Protein AF-A0A1F6K5R0-F1 (afdb_monomer)

Mean predicted aligned error: 9.65 Å

Solvent-accessible surface area (backbone atoms only — not comparable to full-atom values): 19586 Å² total; per-residue (Å²): 132,89,86,85,84,83,89,78,85,82,79,86,85,82,86,88,78,92,76,84,82,74,80,63,82,75,69,74,42,84,20,51,31,35,37,36,59,52,84,68,66,51,41,65,55,88,52,93,96,53,95,69,68,40,68,33,47,76,52,54,53,49,33,18,39,25,53,38,38,37,30,17,66,51,42,29,64,29,35,35,23,20,10,26,50,30,80,84,68,94,68,86,84,65,54,76,62,55,50,50,24,50,72,36,24,28,4,54,45,29,46,52,39,25,74,64,57,77,57,78,63,50,47,74,69,20,44,57,54,34,70,73,32,62,46,74,38,53,75,21,84,44,78,67,36,30,52,46,54,50,49,43,52,44,17,60,74,62,75,44,92,62,82,65,33,39,32,41,35,30,48,43,80,56,34,46,41,54,48,52,50,39,57,33,41,54,51,79,53,56,48,54,36,21,17,61,44,48,34,40,74,48,70,45,57,74,92,58,70,64,64,89,50,63,48,85,72,91,32,32,63,67,52,45,44,55,68,77,40,66,70,42,48,21,53,54,47,46,67,68,66,23,49,50,56,56,42,40,54,50,39,72,45,74,48,64,64,58,36,44,51,29,51,40,31,36,52,52,44,32,61,76,68,73,41,87,72,64,74,82,59,73,80,56,58,94,62,85,56,94,85,56,66,56,68,59,49,31,58,53,34,61,65,57,74,81,56,84,56,81,88,74,33,72,83,23,50,64,71,67,15,46,49,52,40,51,52,44,20,51,48,39,36,51,53,30,47,60,66,71,46,78,76,78,86,126

Radius of gyration: 24.59 Å; Cα contacts (8 Å, |Δi|>4): 526; chains: 1; bounding box: 87×73×67 Å

Sequence (346 aa):
MADGATNCPEISLASQGESLRNKEHLQKAPLDTVVVCGMGPVKLQDVQGSERLYPLQPYNRPNAIAAKLLASNNITDLVITSGTKTARHDKKDLTDVEQRELATSEGKLLADTYNRARGKGVTSEGRERADQIIEIDSSAKTTFDNIIQALNLLDQRAGGYWSGNLAVLSADFHGPRIKEILTAFGIKNSRVLSAEKVLIHYGYRGDRLYPAGDFGYGKSYEEFEEDVYRGQPAGLENLQDNPSYVTFELAKIQSNRRLQEIATNLKAYYAKKNIPLPQAYEEIPLEYNDQFDYEFLRSHLLQIQFSKHGYNGEEYKGEDGVKHYRELAAMVGKETEAFLQPAPSL

Secondary structure (DSSP, 8-state):
----PPP-------SSS-S-------PPPSBSEEEEE--S---B---TT--S--B-STTHHHHHHHHHHHHHTTSBS-EEEE--BPPPP--SS--HHHHHHHH-BHHHHHHHHHHH--STT--HHHHHHHHHSEEEE----SHHHHHHHHHHHHHHHHTS-----EEEEE-GGGHHHHHHHHHHTT-TTEEEEEHHHHHHHTT--GGGSS-SS--SSSS-HHHHHHHHHTT-GGGGTHHHH-HHHHHHHHTT---HHHHHHHHHHHHHHHHHTTPPPPGGGTSS-SS--TTS-HHHHHHHHHHS----PPP--GGG-HHHHHHHHHHHHHHHHHHHHHHHSPPP--

pLDDT: mean 79.8, std 17.85, range [29.61, 98.38]

Structure (mmCIF, N/CA/C/O backbone):
data_AF-A0A1F6K5R0-F1
#
_entry.id   AF-A0A1F6K5R0-F1
#
loop_
_atom_site.group_PDB
_atom_site.id
_atom_site.type_symbol
_atom_site.label_atom_id
_atom_site.label_alt_id
_atom_site.label_comp_id
_atom_site.label_asym_id
_atom_site.label_entity_id
_atom_site.label_seq_id
_atom_site.pdbx_PDB_ins_code
_atom_site.Cartn_x
_atom_site.Cartn_y
_atom_site.Cartn_z
_atom_site.occupancy
_atom_site.B_iso_or_equiv
_atom_site.auth_seq_id
_atom_site.auth_comp_id
_atom_site.auth_asym_id
_atom_site.auth_atom_id
_atom_site.pdbx_PDB_model_num
ATOM 1 N N . MET A 1 1 ? -62.135 -43.458 -36.854 1.00 44.00 1 MET A N 1
ATOM 2 C CA . MET A 1 1 ? -60.894 -44.186 -36.521 1.00 44.00 1 MET A CA 1
ATOM 3 C C . MET A 1 1 ? -59.919 -43.964 -37.661 1.00 44.00 1 MET A C 1
ATOM 5 O O . MET A 1 1 ? -60.375 -44.086 -38.792 1.00 44.00 1 MET A O 1
ATOM 9 N N . ALA A 1 2 ? -58.658 -43.649 -37.323 1.00 31.39 2 ALA A N 1
ATOM 10 C CA . ALA A 1 2 ? -57.541 -43.246 -38.199 1.00 31.39 2 ALA A CA 1
ATOM 11 C C . ALA A 1 2 ? -57.756 -41.900 -38.925 1.00 31.39 2 ALA A C 1
ATOM 13 O O . ALA A 1 2 ? -58.886 -41.563 -39.261 1.00 31.39 2 ALA A O 1
ATOM 14 N N . ASP A 1 3 ? -56.771 -41.064 -39.237 1.00 31.41 3 ASP A N 1
ATOM 15 C CA . ASP A 1 3 ? -55.363 -40.862 -38.856 1.00 31.41 3 ASP A CA 1
ATOM 16 C C . ASP A 1 3 ? -54.954 -39.539 -39.540 1.00 31.41 3 ASP A C 1
ATOM 18 O O . ASP A 1 3 ? -55.596 -39.132 -40.512 1.00 31.41 3 ASP A O 1
ATOM 22 N N . GLY A 1 4 ? -53.862 -38.906 -39.102 1.00 31.12 4 GLY A N 1
ATOM 23 C CA . GLY A 1 4 ? -53.107 -37.990 -39.970 1.00 31.12 4 GLY A CA 1
ATOM 24 C C . GLY A 1 4 ? -52.798 -36.610 -39.395 1.00 31.12 4 GLY A C 1
ATOM 25 O O . GLY A 1 4 ? -53.261 -35.605 -39.926 1.00 31.12 4 GLY A O 1
ATOM 26 N N . ALA A 1 5 ? -51.959 -36.551 -38.357 1.00 37.12 5 ALA A N 1
ATOM 27 C CA . ALA A 1 5 ? -51.207 -35.342 -38.026 1.00 37.12 5 ALA A CA 1
ATOM 28 C C . ALA A 1 5 ? -49.881 -35.345 -38.805 1.00 37.12 5 ALA A C 1
ATOM 30 O O . ALA A 1 5 ? -49.112 -36.304 -38.758 1.00 37.12 5 ALA A O 1
ATOM 31 N N . THR A 1 6 ? -49.645 -34.273 -39.554 1.00 39.03 6 THR A N 1
ATOM 32 C CA . THR A 1 6 ? -48.459 -34.025 -40.378 1.00 39.03 6 THR A CA 1
ATOM 33 C C . THR A 1 6 ? -47.216 -33.707 -39.545 1.00 39.03 6 THR A C 1
ATOM 35 O O . THR A 1 6 ? -47.249 -32.864 -38.652 1.00 39.03 6 THR A O 1
ATOM 38 N N . ASN A 1 7 ? -46.118 -34.367 -39.921 1.00 32.88 7 ASN A N 1
ATOM 39 C CA . ASN A 1 7 ? -44.743 -34.201 -39.453 1.00 32.88 7 ASN A CA 1
ATOM 40 C C . ASN A 1 7 ? -44.164 -32.796 -39.701 1.00 32.88 7 ASN A C 1
ATOM 42 O O . ASN A 1 7 ? -44.152 -32.333 -40.840 1.00 32.88 7 ASN A O 1
ATOM 46 N N . CYS A 1 8 ? -43.512 -32.235 -38.681 1.00 29.61 8 CYS A N 1
ATOM 47 C CA . CYS A 1 8 ? -42.322 -31.390 -38.825 1.00 29.61 8 CYS A CA 1
ATOM 48 C C . CYS A 1 8 ? -41.220 -31.988 -37.929 1.00 29.61 8 CYS A C 1
ATOM 50 O O . CYS A 1 8 ? -41.481 -32.194 -36.744 1.00 29.61 8 CYS A O 1
ATOM 52 N N . PRO A 1 9 ? -40.019 -32.299 -38.449 1.00 36.84 9 PRO A N 1
ATOM 53 C CA . PRO A 1 9 ? -38.934 -32.832 -37.635 1.00 36.84 9 PRO A CA 1
ATOM 54 C C . PRO A 1 9 ? -38.200 -31.699 -36.906 1.00 36.84 9 PRO A C 1
ATOM 56 O O . PRO A 1 9 ? -37.639 -30.803 -37.539 1.00 36.84 9 PRO A O 1
ATOM 59 N N . GLU A 1 10 ? -38.175 -31.756 -35.574 1.00 35.00 10 GLU A N 1
ATOM 60 C CA . GLU A 1 10 ? -37.242 -30.975 -34.762 1.00 35.00 10 GLU A CA 1
ATOM 61 C C . GLU A 1 10 ? -35.817 -31.492 -34.991 1.00 35.00 10 GLU A C 1
ATOM 63 O O . GLU A 1 10 ? -35.487 -32.654 -34.745 1.00 35.00 10 GLU A O 1
ATOM 68 N N . ILE A 1 11 ? -34.962 -30.604 -35.489 1.00 35.66 11 ILE A N 1
ATOM 69 C CA . ILE A 1 11 ? -33.526 -30.829 -35.598 1.00 35.66 11 ILE A CA 1
ATOM 70 C C . ILE A 1 11 ? -32.942 -30.737 -34.185 1.00 35.66 11 ILE A C 1
ATOM 72 O O . ILE A 1 11 ? -32.842 -29.660 -33.602 1.00 35.66 11 ILE A O 1
ATOM 76 N N . SER A 1 12 ? -32.546 -31.892 -33.653 1.00 34.69 12 SER A N 1
ATOM 77 C CA . SER A 1 12 ? -31.747 -32.044 -32.437 1.00 34.69 12 SER A CA 1
ATOM 78 C C . SER A 1 12 ? -30.380 -31.360 -32.592 1.00 34.69 12 SER A C 1
ATOM 80 O O . SER A 1 12 ? -29.436 -31.943 -33.125 1.00 34.69 12 SER A O 1
ATOM 82 N N . LEU A 1 13 ? -30.258 -30.134 -32.083 1.00 33.84 13 LEU A N 1
ATOM 83 C CA . LEU A 1 13 ? -28.990 -29.439 -31.833 1.00 33.84 13 LEU A CA 1
ATOM 84 C C . LEU A 1 13 ? -28.634 -29.551 -30.344 1.00 33.84 13 LEU A C 1
ATOM 86 O O . LEU A 1 13 ? -28.626 -28.573 -29.604 1.00 33.84 13 LEU A O 1
ATOM 90 N N . ALA A 1 14 ? -28.355 -30.771 -29.896 1.00 38.91 14 ALA A N 1
ATOM 91 C CA . ALA A 1 14 ? -27.831 -31.036 -28.561 1.00 38.91 14 ALA A CA 1
ATOM 92 C C . ALA A 1 14 ? -26.764 -32.134 -28.625 1.00 38.91 14 ALA A C 1
ATOM 94 O O . ALA A 1 14 ? -26.952 -33.226 -28.108 1.00 38.91 14 ALA A O 1
ATOM 95 N N . SER A 1 15 ? -25.643 -31.853 -29.293 1.00 38.09 15 SER A N 1
ATOM 96 C CA . SER A 1 15 ? -24.395 -32.607 -29.106 1.00 38.09 15 SER A CA 1
ATOM 97 C C . SER A 1 15 ? -23.236 -31.919 -29.833 1.00 38.09 15 SER A C 1
ATOM 99 O O . SER A 1 15 ? -22.852 -32.364 -30.909 1.00 38.09 15 SER A O 1
ATOM 101 N N . GLN A 1 16 ? -22.719 -30.809 -29.292 1.00 32.28 16 GLN A N 1
ATOM 102 C CA . GLN A 1 16 ? -21.351 -30.296 -29.535 1.00 32.28 16 GLN A CA 1
ATOM 103 C C . GLN A 1 16 ? -21.126 -28.984 -28.759 1.00 32.28 16 GLN A C 1
ATOM 105 O O . GLN A 1 16 ? -21.003 -27.900 -29.317 1.00 32.28 16 GLN A O 1
ATOM 110 N N . GLY A 1 17 ? -21.109 -29.088 -27.432 1.00 31.42 17 GLY A N 1
ATOM 111 C CA . GLY A 1 17 ? -20.788 -27.966 -26.539 1.00 31.42 17 GLY A CA 1
ATOM 112 C C . GLY A 1 17 ? -20.331 -28.391 -25.141 1.00 31.42 17 GLY A C 1
ATOM 113 O O . GLY A 1 17 ? -19.791 -27.582 -24.394 1.00 31.42 17 GLY A O 1
ATOM 114 N N . GLU A 1 18 ? -20.487 -29.669 -24.793 1.00 34.50 18 GLU A N 1
ATOM 115 C CA . GLU A 1 18 ? -20.005 -30.246 -23.539 1.00 34.50 18 GLU A CA 1
ATOM 116 C C . GLU A 1 18 ? -18.671 -30.969 -23.749 1.00 34.50 18 GLU A C 1
ATOM 118 O O . GLU A 1 18 ? -18.587 -32.191 -23.748 1.00 34.50 18 GLU A O 1
ATOM 123 N N . SER A 1 19 ? -17.605 -30.208 -23.968 1.00 38.78 19 SER A N 1
ATOM 124 C CA . SER A 1 19 ? -16.236 -30.661 -23.710 1.00 38.78 19 SER A CA 1
ATOM 125 C C . SER A 1 19 ? -15.345 -29.425 -23.672 1.00 38.78 19 SER A C 1
ATOM 127 O O . SER A 1 19 ? -15.391 -28.641 -24.612 1.00 38.78 19 SER A O 1
ATOM 129 N N . LEU A 1 20 ? -14.573 -29.259 -22.589 1.00 31.50 20 LEU A N 1
ATOM 130 C CA . LEU A 1 20 ? -13.734 -28.101 -22.199 1.00 31.50 20 LEU A CA 1
ATOM 131 C C . LEU A 1 20 ? -14.284 -27.172 -21.100 1.00 31.50 20 LEU A C 1
ATOM 133 O O . LEU A 1 20 ? -13.754 -26.086 -20.889 1.00 31.50 20 LEU A O 1
ATOM 137 N N . ARG A 1 21 ? -15.233 -27.621 -20.269 1.00 35.84 21 ARG A N 1
ATOM 138 C CA . ARG A 1 21 ? -15.197 -27.215 -18.850 1.00 35.84 21 ARG A CA 1
ATOM 139 C C . ARG A 1 21 ? -14.325 -28.209 -18.100 1.00 35.84 21 ARG A C 1
ATOM 141 O O . ARG A 1 21 ? -14.830 -29.069 -17.381 1.00 35.84 21 ARG A O 1
ATOM 148 N N . ASN A 1 22 ? -13.012 -28.098 -18.298 1.00 34.44 22 ASN A N 1
ATOM 149 C CA . ASN A 1 22 ? -12.057 -28.662 -17.356 1.00 34.44 22 ASN A CA 1
ATOM 150 C C . ASN A 1 22 ? -12.342 -28.012 -16.000 1.00 34.44 22 ASN A C 1
ATOM 152 O O . ASN A 1 22 ? -11.975 -26.870 -15.743 1.00 34.44 22 ASN A O 1
ATOM 156 N N . LYS A 1 23 ? -13.049 -28.751 -15.144 1.00 35.34 23 LYS A N 1
ATOM 157 C CA . LYS A 1 23 ? -13.018 -28.574 -13.697 1.00 35.34 23 LYS A CA 1
ATOM 158 C C . LYS A 1 23 ? -11.630 -29.006 -13.221 1.00 35.34 23 LYS A C 1
ATOM 160 O O . LYS A 1 23 ? -11.489 -30.028 -12.559 1.00 35.34 23 LYS A O 1
ATOM 165 N N . GLU A 1 24 ? -10.598 -28.254 -13.584 1.00 38.78 24 GLU A N 1
ATOM 166 C CA . GLU A 1 24 ? -9.461 -28.170 -12.683 1.00 38.78 24 GLU A CA 1
ATOM 167 C C . GLU A 1 24 ? -10.002 -27.508 -11.420 1.00 38.78 24 GLU A C 1
ATOM 169 O O . GLU A 1 24 ? -10.717 -26.504 -11.486 1.00 38.78 24 GLU A O 1
ATOM 174 N N . HIS A 1 25 ? -9.750 -28.118 -10.266 1.00 40.31 25 HIS A N 1
ATOM 175 C CA . HIS A 1 25 ? -9.866 -27.423 -8.997 1.00 40.31 25 HIS A CA 1
ATOM 176 C C . HIS A 1 25 ? -8.998 -26.165 -9.108 1.00 40.31 25 HIS A C 1
ATOM 178 O O . HIS A 1 25 ? -7.793 -26.238 -8.893 1.00 40.31 25 HIS A O 1
ATOM 184 N N . LEU A 1 26 ? -9.586 -25.028 -9.496 1.00 51.34 26 LEU A N 1
ATOM 185 C CA . LEU A 1 26 ? -8.936 -23.730 -9.391 1.00 51.34 26 LEU A CA 1
ATOM 186 C C . LEU A 1 26 ? -8.701 -23.535 -7.901 1.00 51.34 26 LEU A C 1
ATOM 188 O O . LEU A 1 26 ? -9.616 -23.201 -7.147 1.00 51.34 26 LEU A O 1
ATOM 192 N N . GLN A 1 27 ? -7.493 -23.882 -7.467 1.00 65.62 27 GLN A N 1
ATOM 193 C CA . GLN A 1 27 ? -7.047 -23.671 -6.109 1.00 65.62 27 GLN A CA 1
ATOM 194 C C . GLN A 1 27 ? -7.277 -22.192 -5.816 1.00 65.62 27 GLN A C 1
ATOM 196 O O . GLN A 1 27 ? -6.795 -21.334 -6.562 1.00 65.62 27 GLN A O 1
ATOM 201 N N . LYS A 1 28 ? -8.087 -21.904 -4.791 1.00 81.31 28 LYS A N 1
ATOM 202 C CA . LYS A 1 28 ? -8.354 -20.528 -4.373 1.00 81.31 28 LYS A CA 1
ATOM 203 C C . LYS A 1 28 ? -7.009 -19.833 -4.172 1.00 81.31 28 LYS A C 1
ATOM 205 O O . LYS A 1 28 ? -6.107 -20.435 -3.578 1.00 81.31 28 LYS A O 1
ATOM 210 N N . ALA A 1 29 ? -6.879 -18.602 -4.662 1.00 88.25 29 ALA A N 1
ATOM 211 C CA . ALA A 1 29 ? -5.680 -17.827 -4.417 1.00 88.25 29 ALA A CA 1
ATOM 212 C C . ALA A 1 29 ? -5.415 -17.746 -2.897 1.00 88.25 29 ALA A C 1
ATOM 214 O O . ALA A 1 29 ? -6.352 -17.590 -2.107 1.00 88.25 29 ALA A O 1
ATOM 215 N N . PRO A 1 30 ? -4.155 -17.883 -2.452 1.00 93.25 30 PRO A N 1
ATOM 216 C CA . PRO A 1 30 ? -3.813 -17.797 -1.035 1.00 93.25 30 PRO A CA 1
ATOM 217 C C . PRO A 1 30 ? -4.026 -16.391 -0.454 1.00 93.25 30 PRO A C 1
ATOM 219 O O . PRO A 1 30 ? -4.140 -16.249 0.764 1.00 93.25 30 PRO A O 1
ATOM 222 N N . LEU A 1 31 ? -4.060 -15.357 -1.300 1.00 96.44 31 LEU A N 1
ATOM 223 C CA . LEU A 1 31 ? -4.384 -13.988 -0.918 1.00 96.44 31 LEU A CA 1
ATOM 224 C C . LEU A 1 31 ? -5.694 -13.570 -1.575 1.00 96.44 31 LEU A C 1
ATOM 226 O O . LEU A 1 31 ? -5.886 -13.761 -2.772 1.00 96.44 31 LEU A O 1
ATOM 230 N N . ASP A 1 32 ? -6.569 -12.947 -0.796 1.00 97.38 32 ASP A N 1
ATOM 231 C CA . ASP A 1 32 ? -7.786 -12.353 -1.336 1.00 97.38 32 ASP A CA 1
ATOM 232 C C . ASP A 1 32 ? -7.452 -10.998 -1.997 1.00 97.38 32 ASP A C 1
ATOM 234 O O . ASP A 1 32 ? -8.011 -10.662 -3.038 1.00 97.38 32 ASP A O 1
ATOM 238 N N . THR A 1 33 ? -6.487 -10.246 -1.443 1.00 97.94 33 THR A N 1
ATOM 239 C CA . THR A 1 33 ? -6.083 -8.932 -1.970 1.00 97.94 33 THR A CA 1
ATOM 240 C C . THR A 1 33 ? -4.593 -8.647 -1.784 1.00 97.94 33 THR A C 1
ATOM 242 O O . THR A 1 33 ? -4.042 -8.850 -0.701 1.00 97.94 33 THR A O 1
ATOM 245 N N . VAL A 1 34 ? -3.963 -8.050 -2.800 1.00 98.38 34 VAL A N 1
ATOM 246 C CA . VAL A 1 34 ? -2.645 -7.400 -2.720 1.00 98.38 34 VAL A CA 1
ATOM 247 C C . VAL A 1 34 ? -2.800 -5.891 -2.915 1.00 98.38 34 VAL A C 1
ATOM 249 O O . VAL A 1 34 ? -3.303 -5.445 -3.942 1.00 98.38 34 VAL A O 1
ATOM 252 N N . VAL A 1 35 ? -2.322 -5.093 -1.963 1.00 97.94 35 VAL A N 1
ATOM 253 C CA . VAL A 1 35 ? -2.240 -3.628 -2.065 1.00 97.94 35 VAL A CA 1
ATOM 254 C C . VAL A 1 35 ? -0.815 -3.235 -2.432 1.00 97.94 35 VAL A C 1
ATOM 256 O O . VAL A 1 35 ? 0.127 -3.591 -1.731 1.00 97.94 35 VAL A O 1
ATOM 259 N N . VAL A 1 36 ? -0.650 -2.494 -3.522 1.00 96.19 36 VAL A N 1
ATOM 260 C CA . VAL A 1 36 ? 0.638 -1.990 -4.007 1.00 96.19 36 VAL A CA 1
ATOM 261 C C . VAL A 1 36 ? 0.729 -0.511 -3.663 1.00 96.19 36 VAL A C 1
ATOM 263 O O . VAL A 1 36 ? 0.004 0.305 -4.236 1.00 96.19 36 VAL A O 1
ATOM 266 N N . CYS A 1 37 ? 1.599 -0.167 -2.719 1.00 86.06 37 CYS A N 1
ATOM 267 C CA . CYS A 1 37 ? 1.767 1.213 -2.271 1.00 86.06 37 CYS A CA 1
ATOM 268 C C . CYS A 1 37 ? 2.658 2.017 -3.229 1.00 86.06 37 CYS A C 1
ATOM 270 O O . CYS A 1 37 ? 3.759 1.581 -3.573 1.00 86.06 37 CYS A O 1
ATOM 272 N N . GLY A 1 38 ? 2.216 3.222 -3.594 1.00 82.38 38 GLY A N 1
ATOM 273 C CA . GLY A 1 38 ? 3.070 4.261 -4.173 1.00 82.38 38 GLY A CA 1
ATOM 274 C C . GLY A 1 38 ? 4.183 4.684 -3.209 1.00 82.38 38 GLY A C 1
ATOM 275 O O . GLY A 1 38 ? 4.014 4.625 -1.986 1.00 82.38 38 GLY A O 1
ATOM 276 N N . MET A 1 39 ? 5.339 5.062 -3.761 1.00 80.00 39 MET A N 1
ATOM 277 C CA . MET A 1 39 ? 6.561 5.396 -3.009 1.00 80.00 39 MET A CA 1
ATOM 278 C C . MET A 1 39 ? 7.072 6.835 -3.226 1.00 80.00 39 MET A C 1
ATOM 280 O O . MET A 1 39 ? 8.166 7.180 -2.785 1.00 80.00 39 MET A O 1
ATOM 284 N N . GLY A 1 40 ? 6.249 7.683 -3.838 1.00 69.62 40 GLY A N 1
ATOM 285 C CA . GLY A 1 40 ? 6.381 9.128 -3.997 1.00 69.62 40 GLY A CA 1
ATOM 286 C C . GLY A 1 40 ? 7.473 9.595 -4.965 1.00 69.62 40 GLY A C 1
ATOM 287 O O . GLY A 1 40 ? 8.349 8.832 -5.366 1.00 69.62 40 GLY A O 1
ATOM 288 N N . PRO A 1 41 ? 7.473 10.903 -5.277 1.00 71.62 41 PRO A N 1
ATOM 289 C CA . PRO A 1 41 ? 6.442 11.534 -6.106 1.00 71.62 41 PRO A CA 1
ATOM 290 C C . PRO A 1 41 ? 6.375 10.912 -7.516 1.00 71.62 41 PRO A C 1
ATOM 292 O O . PRO A 1 41 ? 7.319 10.270 -7.978 1.00 71.62 41 PRO A O 1
ATOM 295 N N . VAL A 1 42 ? 5.284 11.154 -8.251 1.00 79.81 42 VAL A N 1
ATOM 296 C CA . VAL A 1 42 ? 5.214 10.782 -9.673 1.00 79.81 42 VAL A CA 1
ATOM 297 C C . VAL A 1 42 ? 6.269 11.568 -10.443 1.00 79.81 42 VAL A C 1
ATOM 299 O O . VAL A 1 42 ? 6.187 12.793 -10.546 1.00 79.81 42 VAL A O 1
ATOM 302 N N . LYS A 1 43 ? 7.242 10.834 -10.984 1.00 80.62 43 LYS A N 1
ATOM 303 C CA . LYS A 1 43 ? 8.274 11.330 -11.890 1.00 80.62 43 LYS A CA 1
ATOM 304 C C . LYS A 1 43 ? 8.347 10.464 -13.126 1.00 80.62 43 LYS A C 1
ATOM 306 O O . LYS A 1 43 ? 8.370 9.233 -13.018 1.00 80.62 43 LYS A O 1
ATOM 311 N N . LEU A 1 44 ? 8.332 11.113 -14.283 1.00 82.19 44 LEU A N 1
ATOM 312 C CA . LEU A 1 44 ? 8.163 10.459 -15.570 1.00 82.19 44 LEU A CA 1
ATOM 313 C C . LEU A 1 44 ? 9.388 10.666 -16.453 1.00 82.19 44 LEU A C 1
ATOM 315 O O . LEU A 1 44 ? 9.907 11.770 -16.577 1.00 82.19 44 LEU A O 1
ATOM 319 N N . GLN A 1 45 ? 9.817 9.593 -17.111 1.00 81.38 45 GLN A N 1
ATOM 320 C CA . GLN A 1 45 ? 10.792 9.689 -18.182 1.00 81.38 45 GLN A CA 1
ATOM 321 C C . GLN A 1 45 ? 10.113 10.358 -19.372 1.00 81.38 45 GLN A C 1
ATOM 323 O O . GLN A 1 45 ? 9.066 9.884 -19.827 1.00 81.38 45 GLN A O 1
ATOM 328 N N . ASP A 1 46 ? 10.716 11.429 -19.886 1.00 79.19 46 ASP A N 1
ATOM 329 C CA . ASP A 1 46 ? 10.248 12.036 -21.124 1.00 79.19 46 ASP A CA 1
ATOM 330 C C . ASP A 1 46 ? 10.495 11.073 -22.289 1.00 79.19 46 ASP A C 1
ATOM 332 O O . ASP A 1 46 ? 11.630 10.700 -22.598 1.00 79.19 46 ASP A O 1
ATOM 336 N N . VAL A 1 47 ? 9.406 10.632 -22.911 1.00 75.12 47 VAL A N 1
ATOM 337 C CA . VAL A 1 47 ? 9.433 9.800 -24.109 1.00 75.12 47 VAL A CA 1
ATOM 338 C C . VAL A 1 47 ? 8.537 10.477 -25.129 1.00 75.12 47 VAL A C 1
ATOM 340 O O . VAL A 1 47 ? 7.308 10.363 -25.076 1.00 75.12 47 VAL A O 1
ATOM 343 N N . GLN A 1 48 ? 9.173 11.186 -26.059 1.00 72.56 48 GLN A N 1
ATOM 344 C CA . GLN A 1 48 ? 8.497 11.986 -27.070 1.00 72.56 48 GLN A CA 1
ATOM 345 C C . GLN A 1 48 ? 7.427 11.167 -27.813 1.00 72.56 48 GLN A C 1
ATOM 347 O O . GLN A 1 48 ? 7.691 10.077 -28.322 1.00 72.56 48 GLN A O 1
ATOM 352 N N . GLY A 1 49 ? 6.200 11.696 -27.858 1.00 68.12 49 GLY A 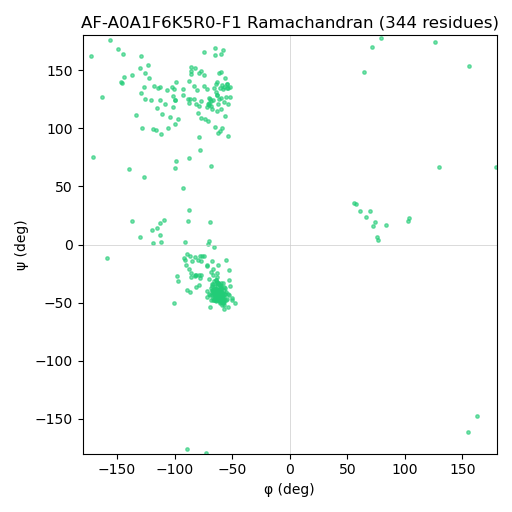N 1
ATOM 353 C CA . GLY A 1 49 ? 5.067 11.087 -28.566 1.00 68.12 49 GLY A CA 1
ATOM 354 C C . GLY A 1 49 ? 4.421 9.877 -27.877 1.00 68.12 49 GLY A C 1
ATOM 355 O O . GLY A 1 49 ? 3.551 9.243 -28.469 1.00 68.12 49 GLY A O 1
ATOM 356 N N . SER A 1 50 ? 4.812 9.531 -26.645 1.00 74.06 50 SER A N 1
ATOM 357 C CA . SER A 1 50 ? 4.255 8.382 -25.926 1.00 74.06 50 SER A CA 1
ATOM 358 C C . SER A 1 50 ? 3.212 8.784 -24.879 1.00 74.06 50 SER A C 1
ATOM 360 O O . SER A 1 50 ? 3.535 9.347 -23.834 1.00 74.06 50 SER A O 1
ATOM 362 N N . GLU A 1 51 ? 1.974 8.321 -25.053 1.00 76.88 51 GLU A N 1
ATOM 363 C CA . GLU A 1 51 ? 0.932 8.368 -24.012 1.00 76.88 51 GLU A CA 1
ATOM 364 C C . GLU A 1 51 ? 1.185 7.402 -22.841 1.00 76.88 51 GLU A C 1
ATOM 366 O O . GLU A 1 51 ? 0.386 7.322 -21.914 1.00 76.88 51 GLU A O 1
ATOM 371 N N . ARG A 1 52 ? 2.303 6.672 -22.807 1.00 80.69 52 ARG A N 1
ATOM 372 C CA . ARG A 1 52 ? 2.648 5.753 -21.703 1.00 80.69 52 ARG A CA 1
ATOM 373 C C . ARG A 1 52 ? 3.350 6.473 -20.560 1.00 80.69 52 ARG A C 1
ATOM 375 O O . ARG A 1 52 ? 4.077 7.434 -20.799 1.00 80.69 52 ARG A O 1
ATOM 382 N N . LEU A 1 53 ? 3.147 5.986 -19.337 1.00 79.44 53 LEU A N 1
ATOM 383 C CA . LEU A 1 53 ? 3.750 6.546 -18.130 1.00 79.44 53 LEU A CA 1
ATOM 384 C C . LEU A 1 53 ? 5.007 5.749 -17.767 1.00 79.44 53 LEU A C 1
ATOM 386 O O . LEU A 1 53 ? 4.911 4.610 -17.324 1.00 79.44 53 LEU A O 1
ATOM 390 N N . TYR A 1 54 ? 6.200 6.304 -17.958 1.00 81.12 54 TYR A N 1
ATOM 391 C CA . TYR A 1 54 ? 7.445 5.612 -17.609 1.00 81.12 54 TYR A CA 1
ATOM 392 C C . TYR A 1 54 ? 7.969 6.124 -16.267 1.00 81.12 54 TYR A C 1
ATOM 394 O O . TYR A 1 54 ? 8.492 7.234 -16.236 1.00 81.12 54 TYR A O 1
ATOM 402 N N . PRO A 1 55 ? 7.814 5.370 -15.161 1.00 80.81 55 PRO A N 1
ATOM 403 C CA . PRO A 1 55 ? 8.294 5.820 -13.859 1.00 80.81 55 PRO A CA 1
ATOM 404 C C . PRO A 1 55 ? 9.820 5.949 -13.867 1.00 80.81 55 PRO A C 1
ATOM 406 O O . PRO A 1 55 ? 10.513 5.009 -14.255 1.00 80.81 55 PRO A O 1
ATOM 409 N N . LEU A 1 56 ? 10.320 7.088 -13.392 1.00 77.31 56 LEU A N 1
ATOM 410 C CA . LEU A 1 56 ? 11.736 7.277 -13.055 1.00 77.31 56 LEU A CA 1
ATOM 411 C C . LEU A 1 56 ? 12.068 6.739 -11.660 1.00 77.31 56 LEU A C 1
ATOM 413 O O . LEU A 1 56 ? 13.190 6.320 -11.402 1.00 77.31 56 LEU A O 1
ATOM 417 N N . GLN A 1 57 ? 11.083 6.718 -10.761 1.00 75.75 57 GLN A N 1
ATOM 418 C CA . GLN A 1 57 ? 11.260 6.242 -9.393 1.00 75.75 57 GLN A CA 1
ATOM 419 C C . GLN A 1 57 ? 11.676 4.747 -9.391 1.00 75.75 57 GLN A C 1
ATOM 421 O O . GLN A 1 57 ? 10.953 3.927 -9.977 1.00 75.75 57 GLN A O 1
ATOM 426 N N . PRO A 1 58 ? 12.802 4.372 -8.743 1.00 78.75 58 PRO A N 1
ATOM 427 C CA . PRO A 1 58 ? 13.402 3.039 -8.870 1.00 78.75 58 PRO A CA 1
ATOM 428 C C . PRO A 1 58 ? 12.543 1.866 -8.372 1.00 78.75 58 PRO A C 1
ATOM 430 O O . PRO A 1 58 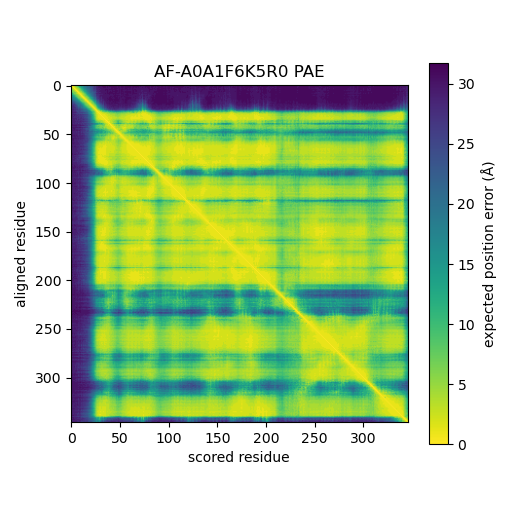? 12.711 0.760 -8.875 1.00 78.75 58 PRO A O 1
ATOM 433 N N . TYR A 1 59 ? 11.599 2.076 -7.453 1.00 84.25 59 TYR A N 1
ATOM 434 C CA . TYR A 1 59 ? 10.757 1.037 -6.838 1.00 84.25 59 TYR A CA 1
ATOM 435 C C . TYR A 1 59 ? 9.382 0.879 -7.486 1.00 84.25 59 TYR A C 1
ATOM 437 O O . TYR A 1 59 ? 8.858 -0.233 -7.534 1.00 84.25 59 TYR A O 1
ATOM 445 N N . ASN A 1 60 ? 8.788 1.947 -8.030 1.00 86.12 60 ASN A N 1
ATOM 446 C CA . ASN A 1 60 ? 7.437 1.880 -8.607 1.00 86.12 60 ASN A CA 1
ATOM 447 C C . ASN A 1 60 ? 7.339 0.828 -9.724 1.00 86.12 60 ASN A C 1
ATOM 449 O O . ASN A 1 60 ? 6.353 0.093 -9.820 1.00 86.12 60 ASN A O 1
ATOM 453 N N . ARG A 1 61 ? 8.380 0.712 -10.558 1.00 88.12 61 ARG A N 1
ATOM 454 C CA . ARG A 1 61 ? 8.419 -0.298 -11.621 1.00 88.12 61 ARG A CA 1
ATOM 455 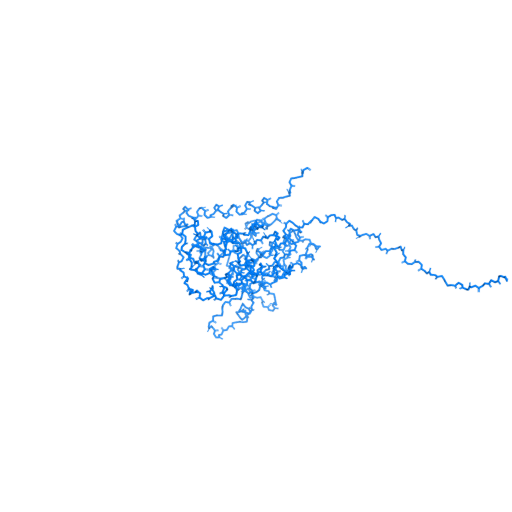C C . ARG A 1 61 ? 8.558 -1.728 -11.076 1.00 88.12 61 ARG A C 1
ATOM 457 O O . ARG A 1 61 ? 7.711 -2.545 -11.441 1.00 88.12 61 ARG A O 1
ATOM 464 N N . PRO A 1 62 ? 9.552 -2.059 -10.229 1.00 90.50 62 PRO A N 1
ATOM 465 C CA . PRO A 1 62 ? 9.612 -3.347 -9.538 1.00 90.50 62 PRO A CA 1
ATOM 466 C C . PRO A 1 62 ? 8.314 -3.726 -8.819 1.00 90.50 62 PRO A C 1
ATOM 468 O O . PRO A 1 62 ? 7.809 -4.821 -9.054 1.00 90.50 62 PRO A O 1
ATOM 471 N N . ASN A 1 63 ? 7.719 -2.816 -8.041 1.00 93.38 63 ASN A N 1
ATOM 472 C CA . ASN A 1 63 ? 6.472 -3.063 -7.310 1.00 93.38 63 ASN A CA 1
ATOM 473 C C . ASN A 1 63 ? 5.325 -3.450 -8.255 1.00 93.38 63 ASN A C 1
ATOM 475 O O . ASN A 1 63 ? 4.636 -4.447 -8.033 1.00 93.38 63 ASN A O 1
ATOM 479 N N . ALA A 1 64 ? 5.144 -2.704 -9.349 1.00 94.69 64 ALA A N 1
ATOM 480 C CA . ALA A 1 64 ? 4.102 -2.989 -10.331 1.00 94.69 64 ALA A CA 1
ATOM 481 C C . ALA A 1 64 ? 4.323 -4.325 -11.066 1.00 94.69 64 ALA A C 1
ATOM 483 O O . ALA A 1 64 ? 3.368 -5.065 -11.307 1.00 94.69 64 ALA A O 1
ATOM 484 N N . ILE A 1 65 ? 5.572 -4.667 -11.408 1.00 94.31 65 ILE A N 1
ATOM 485 C CA . ILE A 1 65 ? 5.893 -5.951 -12.054 1.00 94.31 65 ILE A CA 1
ATOM 486 C C . ILE A 1 65 ? 5.690 -7.113 -11.072 1.00 94.31 65 ILE A C 1
ATOM 488 O O . ILE A 1 65 ? 5.092 -8.120 -11.444 1.00 94.31 65 ILE A O 1
ATOM 492 N N . ALA A 1 66 ? 6.131 -6.974 -9.821 1.00 96.12 66 ALA A N 1
ATOM 493 C CA . ALA A 1 66 ? 5.920 -7.971 -8.776 1.00 96.12 66 ALA A CA 1
ATOM 494 C C . ALA A 1 66 ? 4.423 -8.229 -8.537 1.00 96.12 66 ALA A C 1
ATOM 496 O O . ALA A 1 66 ? 3.995 -9.382 -8.503 1.00 96.12 66 ALA A O 1
ATOM 497 N N . ALA A 1 67 ? 3.600 -7.178 -8.492 1.00 97.44 67 ALA A N 1
ATOM 498 C CA . ALA A 1 67 ? 2.149 -7.321 -8.407 1.00 97.44 67 ALA A CA 1
ATOM 499 C C . ALA A 1 67 ? 1.580 -8.093 -9.605 1.00 97.44 67 ALA A C 1
ATOM 501 O O . ALA A 1 67 ? 0.747 -8.984 -9.430 1.00 97.44 67 ALA A O 1
ATOM 502 N N . LYS A 1 68 ? 2.066 -7.802 -10.823 1.00 97.19 68 LYS A N 1
ATOM 503 C CA . LYS A 1 68 ? 1.653 -8.526 -12.033 1.00 97.19 68 LYS A CA 1
ATOM 504 C C . LYS A 1 68 ? 2.009 -10.001 -11.947 1.00 97.19 68 LYS A C 1
ATOM 506 O O . LYS A 1 68 ? 1.204 -10.821 -12.376 1.00 97.19 68 LYS A O 1
ATOM 511 N N . LEU A 1 69 ? 3.167 -10.350 -11.393 1.00 96.69 69 LEU A N 1
ATOM 512 C CA . LEU A 1 69 ? 3.577 -11.741 -11.203 1.00 96.69 69 LEU A CA 1
ATOM 513 C C . LEU A 1 69 ? 2.660 -12.473 -10.222 1.00 96.69 69 LEU A C 1
ATOM 515 O O . LEU A 1 69 ? 2.184 -13.554 -10.557 1.00 96.69 69 LEU A O 1
ATOM 519 N N . LEU A 1 70 ? 2.341 -11.868 -9.075 1.00 96.75 70 LEU A N 1
ATOM 520 C CA . LEU A 1 70 ? 1.413 -12.454 -8.101 1.00 96.75 70 LEU A CA 1
ATOM 521 C C . LEU A 1 70 ? 0.036 -12.723 -8.731 1.00 96.75 70 LEU A C 1
ATOM 523 O O . LEU A 1 70 ? -0.476 -13.840 -8.666 1.00 96.75 70 LEU A O 1
ATOM 527 N N . ALA A 1 71 ? -0.528 -11.732 -9.421 1.00 96.19 71 ALA A N 1
ATOM 528 C CA . ALA A 1 71 ? -1.806 -11.867 -10.118 1.00 96.19 71 ALA A CA 1
ATOM 529 C C . ALA A 1 71 ? -1.753 -12.894 -11.265 1.00 96.19 71 ALA A C 1
ATOM 531 O O . ALA A 1 71 ? -2.641 -13.733 -11.429 1.00 96.19 71 ALA A O 1
ATOM 532 N N . SER A 1 72 ? -0.680 -12.874 -12.060 1.00 94.94 72 SER A N 1
ATOM 533 C CA . SER A 1 72 ? -0.543 -13.752 -13.228 1.00 94.94 72 SER A CA 1
ATOM 534 C C . SER A 1 72 ? -0.303 -15.207 -12.853 1.00 94.94 72 SER A C 1
ATOM 536 O O . SER A 1 72 ? -0.535 -16.067 -13.693 1.00 94.94 72 SER A O 1
ATOM 538 N N . ASN A 1 73 ? 0.101 -15.493 -11.615 1.00 93.44 73 ASN A N 1
ATOM 539 C CA . ASN A 1 73 ? 0.352 -16.843 -11.105 1.00 93.44 73 ASN A CA 1
ATOM 540 C C . ASN A 1 73 ? -0.698 -17.302 -10.078 1.00 93.44 73 ASN A C 1
ATOM 542 O O . ASN A 1 73 ? -0.436 -18.222 -9.313 1.00 93.44 73 ASN A O 1
ATOM 546 N N . ASN A 1 74 ? -1.891 -16.692 -10.074 1.00 93.31 74 ASN A N 1
ATOM 547 C CA . ASN A 1 74 ? -3.006 -17.080 -9.198 1.00 93.31 74 ASN A CA 1
ATOM 548 C C . ASN A 1 74 ? -2.702 -16.965 -7.692 1.00 93.31 74 ASN A C 1
ATOM 550 O O . ASN A 1 74 ? -3.243 -17.722 -6.889 1.00 93.31 74 ASN A O 1
ATOM 554 N N . ILE A 1 75 ? -1.813 -16.046 -7.304 1.00 95.75 75 ILE A N 1
ATOM 555 C CA . ILE A 1 75 ? -1.445 -15.836 -5.897 1.00 95.75 75 ILE A CA 1
ATOM 556 C C . ILE A 1 75 ? -2.422 -14.880 -5.200 1.00 95.75 75 ILE A C 1
ATOM 558 O O . ILE A 1 75 ? -2.577 -14.953 -3.983 1.00 95.75 75 ILE A O 1
ATOM 562 N N . THR A 1 76 ? -3.094 -14.008 -5.958 1.00 96.38 76 THR A N 1
ATOM 563 C CA . THR A 1 76 ? -4.079 -13.045 -5.442 1.00 96.38 76 THR A CA 1
ATOM 564 C C . THR A 1 76 ? -5.326 -12.970 -6.319 1.00 96.38 76 THR A C 1
ATOM 566 O O . THR A 1 76 ? -5.206 -13.061 -7.543 1.00 96.38 76 THR A O 1
ATOM 569 N N . ASP A 1 77 ? -6.488 -12.751 -5.698 1.00 95.69 77 ASP A N 1
ATOM 570 C CA . ASP A 1 77 ? -7.777 -12.553 -6.383 1.00 95.69 77 ASP A CA 1
ATOM 571 C C . ASP A 1 77 ? -8.041 -11.082 -6.760 1.00 95.69 77 ASP A C 1
ATOM 573 O O . ASP A 1 77 ? -8.834 -10.804 -7.659 1.00 95.69 77 ASP A O 1
ATOM 577 N N . LEU A 1 78 ? -7.366 -10.131 -6.103 1.00 97.56 78 LEU A N 1
ATOM 578 C CA . LEU A 1 78 ? -7.461 -8.695 -6.383 1.00 97.56 78 LEU A CA 1
ATOM 579 C C . LEU A 1 78 ? -6.102 -8.002 -6.208 1.00 97.56 78 LEU A C 1
ATOM 581 O O . LEU A 1 78 ? -5.326 -8.335 -5.309 1.00 97.56 78 LEU A O 1
ATOM 585 N N . VAL A 1 79 ? -5.822 -7.005 -7.046 1.00 98.19 79 VAL A N 1
ATOM 586 C CA . VAL A 1 79 ? -4.694 -6.077 -6.914 1.00 98.19 79 VAL A CA 1
ATOM 587 C C . VAL A 1 79 ? -5.230 -4.654 -6.807 1.00 98.19 79 VAL A C 1
ATOM 589 O O . VAL A 1 79 ? -5.927 -4.189 -7.701 1.00 98.19 79 VAL A O 1
ATOM 592 N N . ILE A 1 80 ? -4.861 -3.931 -5.753 1.00 98.12 80 ILE A N 1
ATOM 593 C CA . ILE A 1 80 ? -5.173 -2.507 -5.588 1.00 98.12 80 ILE A CA 1
ATOM 594 C C . ILE A 1 80 ? -3.869 -1.723 -5.702 1.00 98.12 80 ILE A C 1
ATOM 596 O O . ILE A 1 80 ? -3.007 -1.820 -4.833 1.00 98.12 80 ILE A O 1
ATOM 600 N N . THR A 1 81 ? -3.708 -0.925 -6.752 1.00 96.81 81 THR A N 1
ATOM 601 C CA . THR A 1 81 ? -2.612 0.051 -6.839 1.00 96.81 81 THR A CA 1
ATOM 602 C C . THR A 1 81 ? -3.050 1.356 -6.188 1.00 96.81 81 THR A C 1
ATOM 604 O O . THR A 1 81 ? -4.045 1.935 -6.626 1.00 96.81 81 THR A O 1
ATOM 607 N N . SER A 1 82 ? -2.328 1.818 -5.167 1.00 93.56 82 SER A N 1
ATOM 608 C CA . SER A 1 82 ? -2.750 2.936 -4.317 1.00 93.56 82 SER A CA 1
ATOM 609 C C . SER A 1 82 ? -1.679 4.024 -4.234 1.00 93.56 82 SER A C 1
ATOM 611 O O . SER A 1 82 ? -0.489 3.729 -4.108 1.00 93.56 82 SER A O 1
ATOM 613 N N . GLY A 1 83 ? -2.102 5.283 -4.349 1.00 90.56 83 GLY A N 1
ATOM 614 C CA . GLY A 1 83 ? -1.266 6.457 -4.102 1.00 90.56 83 GLY A CA 1
ATOM 615 C C . GLY A 1 83 ? -1.754 7.709 -4.837 1.00 90.56 83 GLY A C 1
ATOM 616 O O . GLY A 1 83 ? -2.416 7.623 -5.874 1.00 90.56 83 GLY A O 1
ATOM 617 N N . THR A 1 84 ? -1.438 8.886 -4.299 1.00 87.56 84 THR A N 1
ATOM 618 C CA . THR A 1 84 ? -2.002 10.182 -4.713 1.00 87.56 84 THR A CA 1
ATOM 619 C C . THR A 1 84 ? -1.215 10.863 -5.841 1.00 87.56 84 THR A C 1
ATOM 621 O O . THR A 1 84 ? -0.299 10.294 -6.422 1.00 87.56 84 THR A O 1
ATOM 624 N N . LYS A 1 85 ? -1.607 12.085 -6.213 1.00 85.56 85 LYS A N 1
ATOM 625 C CA . LYS A 1 85 ? -0.889 12.930 -7.181 1.00 85.56 85 LYS A CA 1
ATOM 626 C C . LYS A 1 85 ? 0.270 13.667 -6.513 1.00 85.56 85 LYS A C 1
ATOM 628 O O . LYS A 1 85 ? 0.182 14.031 -5.341 1.00 85.56 85 LYS A O 1
ATOM 633 N N . THR A 1 86 ? 1.316 13.975 -7.278 1.00 79.38 86 THR A N 1
ATOM 634 C CA . THR A 1 86 ? 2.394 14.861 -6.811 1.00 79.38 86 THR A CA 1
ATOM 635 C C . THR A 1 86 ? 1.821 16.222 -6.406 1.00 79.38 86 THR A C 1
ATOM 637 O O . THR A 1 86 ? 1.004 16.802 -7.126 1.00 79.38 86 THR A O 1
ATOM 640 N N . ALA A 1 87 ? 2.240 16.740 -5.248 1.00 68.88 87 ALA A N 1
ATOM 641 C CA . ALA A 1 87 ? 1.830 18.064 -4.795 1.00 68.88 87 ALA A CA 1
ATOM 642 C C . ALA A 1 87 ? 2.235 19.135 -5.822 1.00 68.88 87 ALA A C 1
ATOM 644 O O . ALA A 1 87 ? 3.342 19.111 -6.362 1.00 68.88 87 ALA A O 1
ATOM 645 N N . ARG A 1 88 ? 1.333 20.082 -6.098 1.00 67.06 88 ARG A N 1
ATOM 646 C CA . ARG A 1 88 ? 1.600 21.174 -7.037 1.00 67.06 88 ARG A CA 1
ATOM 647 C C . ARG A 1 88 ? 2.686 22.083 -6.465 1.00 67.06 88 ARG A C 1
ATOM 649 O O . ARG A 1 88 ? 2.531 22.606 -5.368 1.00 67.06 88 ARG A O 1
ATOM 656 N N . HIS A 1 89 ? 3.756 22.290 -7.224 1.00 62.12 89 HIS A N 1
ATOM 657 C CA . HIS A 1 89 ? 4.707 23.367 -6.965 1.00 62.12 89 HIS A CA 1
ATOM 658 C C . HIS A 1 89 ? 4.212 24.650 -7.646 1.00 62.12 89 HIS A C 1
ATOM 660 O O . HIS A 1 89 ? 3.644 24.580 -8.736 1.00 62.12 89 HIS A O 1
ATOM 666 N N . ASP A 1 90 ? 4.464 25.820 -7.051 1.00 64.44 90 ASP A N 1
ATOM 667 C CA . ASP A 1 90 ? 4.049 27.146 -7.561 1.00 64.44 90 ASP A CA 1
ATOM 668 C C . ASP A 1 90 ? 4.784 27.591 -8.845 1.00 64.44 90 ASP A C 1
ATOM 670 O O . ASP A 1 90 ? 4.824 28.772 -9.199 1.00 64.44 90 ASP A O 1
ATOM 674 N N . LYS A 1 91 ? 5.386 26.645 -9.569 1.00 71.12 91 LYS A N 1
ATOM 675 C CA . LYS A 1 91 ? 6.080 26.897 -10.826 1.00 71.12 91 LYS A CA 1
ATOM 676 C C . LYS A 1 91 ? 5.041 27.255 -11.894 1.00 71.12 91 LYS A C 1
ATOM 678 O O . LYS A 1 91 ? 4.129 26.478 -12.171 1.00 71.12 91 LYS A O 1
ATOM 683 N N . LYS A 1 92 ? 5.165 28.458 -12.463 1.00 71.06 92 LYS A N 1
ATOM 684 C CA . LYS A 1 92 ? 4.228 28.990 -13.468 1.00 71.06 92 LYS A CA 1
ATOM 685 C C . LYS A 1 92 ? 4.449 28.399 -14.863 1.00 71.06 92 LYS A C 1
ATOM 687 O O . LYS A 1 92 ? 3.477 28.226 -15.588 1.00 71.06 92 LYS A O 1
ATOM 692 N N . ASP A 1 93 ? 5.686 28.014 -15.173 1.00 80.81 93 ASP A N 1
ATOM 693 C CA . ASP A 1 93 ? 6.077 27.462 -16.470 1.00 80.81 93 ASP A CA 1
ATOM 694 C C . ASP A 1 93 ? 6.440 25.981 -16.312 1.00 80.81 93 ASP A C 1
ATOM 696 O O . ASP A 1 93 ? 7.553 25.628 -15.908 1.00 80.81 93 ASP A O 1
ATOM 700 N N . LEU A 1 94 ? 5.458 25.116 -16.568 1.00 81.75 94 LEU A N 1
ATOM 701 C CA . LEU A 1 94 ? 5.604 23.663 -16.506 1.00 81.75 94 LEU A CA 1
ATOM 702 C C . LEU A 1 94 ? 5.783 23.096 -17.913 1.00 81.75 94 LEU A C 1
ATOM 704 O O . LEU A 1 94 ? 4.995 23.420 -18.804 1.00 81.75 94 LEU A O 1
ATOM 708 N N . THR A 1 95 ? 6.758 22.206 -18.091 1.00 85.19 95 THR A N 1
ATOM 709 C CA . THR A 1 95 ? 6.862 21.392 -19.313 1.00 85.19 95 THR A CA 1
ATOM 710 C C . THR A 1 95 ? 5.669 20.434 -19.437 1.00 85.19 95 THR A C 1
ATOM 712 O O . THR A 1 95 ? 4.995 20.146 -18.445 1.00 85.19 95 THR A O 1
ATOM 715 N N . ASP A 1 96 ? 5.418 19.882 -20.628 1.00 83.81 96 ASP A N 1
ATOM 716 C CA . ASP A 1 96 ? 4.340 18.897 -20.839 1.00 83.81 96 ASP A CA 1
ATOM 717 C C . ASP A 1 96 ? 4.476 17.678 -19.908 1.00 83.81 96 ASP A C 1
ATOM 719 O O . ASP A 1 96 ? 3.487 17.167 -19.376 1.00 83.81 96 ASP A O 1
ATOM 723 N N . VAL A 1 97 ? 5.714 17.241 -19.651 1.00 84.50 97 VAL A N 1
ATOM 724 C CA . VAL A 1 97 ? 6.019 16.152 -18.713 1.00 84.50 97 VAL A CA 1
ATOM 725 C C . VAL A 1 97 ? 5.684 16.556 -17.281 1.00 84.50 97 VAL A C 1
ATOM 727 O O . VAL A 1 97 ? 5.005 15.801 -16.590 1.00 84.50 97 VAL A O 1
ATOM 730 N N . GLU A 1 98 ? 6.075 17.754 -16.840 1.00 83.75 98 GLU A N 1
ATOM 731 C CA . GLU A 1 98 ? 5.764 18.253 -15.493 1.00 83.75 98 GLU A CA 1
ATOM 732 C C . GLU A 1 98 ? 4.247 18.425 -15.284 1.00 83.75 98 GLU A C 1
ATOM 734 O O . GLU A 1 98 ? 3.716 18.090 -14.224 1.00 83.75 98 GLU A O 1
ATOM 739 N N . GLN A 1 99 ? 3.509 18.884 -16.301 1.00 85.44 99 GLN A N 1
ATOM 740 C CA . GLN A 1 99 ? 2.043 18.953 -16.248 1.00 85.44 99 GLN A CA 1
ATOM 741 C C . GLN A 1 99 ? 1.426 17.560 -16.096 1.00 85.44 99 GLN A C 1
ATOM 743 O O . GLN A 1 99 ? 0.510 17.351 -15.294 1.00 85.44 99 GLN A O 1
ATOM 748 N N . ARG A 1 100 ? 1.954 16.584 -16.838 1.00 85.56 100 ARG A N 1
ATOM 749 C CA . ARG A 1 100 ? 1.510 15.194 -16.779 1.00 85.56 100 ARG A CA 1
ATOM 750 C C . ARG A 1 100 ? 1.833 14.530 -15.439 1.00 85.56 100 ARG A C 1
ATOM 752 O O . ARG A 1 100 ? 0.993 13.787 -14.928 1.00 85.56 100 ARG A O 1
ATOM 759 N N . GLU A 1 101 ? 2.997 14.813 -14.857 1.00 86.44 101 GLU A N 1
ATOM 760 C CA . GLU A 1 101 ? 3.383 14.384 -13.506 1.00 86.44 101 GLU A CA 1
ATOM 761 C C . GLU A 1 101 ? 2.383 14.881 -12.455 1.00 86.44 101 GLU A C 1
ATOM 763 O O . GLU A 1 101 ? 1.927 14.098 -11.626 1.00 86.44 101 GLU A O 1
ATOM 768 N N . LEU A 1 102 ? 1.978 16.154 -12.524 1.00 85.25 102 LEU A N 1
ATOM 769 C CA . LEU A 1 102 ? 0.995 16.736 -11.600 1.00 85.25 102 LEU A CA 1
ATOM 770 C C . LEU A 1 102 ? -0.427 16.196 -11.803 1.00 85.25 102 LEU A C 1
ATOM 772 O O . LEU A 1 102 ? -1.222 16.148 -10.862 1.00 85.25 102 LEU A O 1
ATOM 776 N N . ALA A 1 103 ? -0.780 15.806 -13.028 1.00 86.25 103 ALA A N 1
ATOM 777 C CA . ALA A 1 103 ? -2.101 15.270 -13.339 1.00 86.25 103 ALA A CA 1
ATOM 778 C C . ALA A 1 103 ? -2.268 13.794 -12.932 1.00 86.25 103 ALA A C 1
ATOM 780 O O . ALA A 1 103 ? -3.398 13.358 -12.676 1.00 86.25 103 ALA A O 1
ATOM 781 N N . THR A 1 104 ? -1.165 13.046 -12.869 1.00 88.44 104 THR A N 1
ATOM 782 C CA . THR A 1 104 ? -1.132 11.590 -12.685 1.00 88.44 104 THR A CA 1
ATOM 783 C C . THR A 1 104 ? -1.006 11.224 -11.209 1.00 88.44 104 THR A C 1
ATOM 785 O O . THR A 1 104 ? -0.183 11.782 -10.490 1.00 88.44 104 THR A O 1
ATOM 788 N N . SER A 1 105 ? -1.815 10.268 -10.752 1.00 91.19 105 SER A N 1
ATOM 789 C CA . SER A 1 105 ? -1.657 9.662 -9.427 1.00 91.19 105 SER A CA 1
ATOM 790 C C . SER A 1 105 ? -0.656 8.507 -9.462 1.00 91.19 105 SER A C 1
ATOM 792 O O . SER A 1 105 ? -0.506 7.830 -10.482 1.00 91.19 105 SER A O 1
ATOM 794 N N . GLU A 1 106 ? 0.006 8.234 -8.344 1.00 90.56 106 GLU A N 1
ATOM 795 C CA . GLU A 1 106 ? 0.908 7.088 -8.211 1.00 90.56 106 GLU A CA 1
ATOM 796 C C . GLU A 1 106 ? 0.187 5.762 -8.452 1.00 90.56 106 GLU A C 1
ATOM 798 O O . GLU A 1 106 ? 0.712 4.911 -9.169 1.00 90.56 106 GLU A O 1
ATOM 803 N N . GLY A 1 107 ? -1.049 5.616 -7.958 1.00 92.44 107 GLY A N 1
ATOM 804 C CA . GLY A 1 107 ? -1.880 4.450 -8.260 1.00 92.44 107 GLY A CA 1
ATOM 805 C C . GLY A 1 107 ? -2.058 4.257 -9.771 1.00 92.44 107 GLY A C 1
ATOM 806 O O . GLY A 1 107 ? -1.891 3.154 -10.290 1.00 92.44 107 GLY A O 1
ATOM 807 N N . LYS A 1 108 ? -2.293 5.342 -10.524 1.00 93.75 108 LYS A N 1
ATOM 808 C CA . LYS A 1 108 ? -2.413 5.277 -11.988 1.00 93.75 108 LYS A CA 1
ATOM 809 C C . LYS A 1 108 ? -1.090 4.923 -12.672 1.00 93.75 108 LYS A C 1
ATOM 811 O O . LYS A 1 108 ? -1.102 4.152 -13.631 1.00 93.75 108 LYS A O 1
ATOM 816 N N . LEU A 1 109 ? 0.032 5.464 -12.195 1.00 92.31 109 LEU A N 1
ATOM 817 C CA . LEU A 1 109 ? 1.376 5.146 -12.691 1.00 92.31 109 LEU A CA 1
ATOM 818 C C . LEU A 1 109 ? 1.725 3.664 -12.494 1.00 92.31 109 LEU A C 1
ATOM 820 O O . LEU A 1 109 ? 2.220 3.008 -13.417 1.00 92.31 109 LEU A O 1
ATOM 824 N N . LEU A 1 110 ? 1.441 3.134 -11.302 1.00 93.94 110 LEU A N 1
ATOM 825 C CA . LEU A 1 110 ? 1.625 1.725 -10.966 1.00 93.94 110 LEU A CA 1
ATOM 826 C C . LEU A 1 110 ? 0.747 0.838 -11.851 1.00 93.94 110 LEU A C 1
ATOM 828 O O . LEU A 1 110 ? 1.260 -0.104 -12.450 1.00 93.94 110 LEU A O 1
ATOM 832 N N . ALA A 1 111 ? -0.537 1.170 -12.012 1.00 94.69 111 ALA A N 1
ATOM 833 C CA . ALA A 1 111 ? -1.451 0.408 -12.860 1.00 94.69 111 ALA A CA 1
ATOM 834 C C . ALA A 1 111 ? -1.044 0.412 -14.342 1.00 94.69 111 ALA A C 1
ATOM 836 O O . ALA A 1 111 ? -1.085 -0.629 -14.997 1.00 94.69 111 ALA A O 1
ATOM 837 N N . ASP A 1 112 ? -0.602 1.552 -14.883 1.00 93.38 112 ASP A N 1
ATOM 838 C CA . ASP A 1 112 ? -0.080 1.617 -16.254 1.00 93.38 112 ASP A CA 1
ATOM 839 C C . ASP A 1 112 ? 1.164 0.730 -16.429 1.00 93.38 112 ASP A C 1
ATOM 841 O O . ASP A 1 112 ? 1.289 0.004 -17.419 1.00 93.38 112 ASP A O 1
ATOM 845 N N . THR A 1 113 ? 2.064 0.736 -15.443 1.00 91.50 113 THR A N 1
ATOM 846 C CA . THR A 1 113 ? 3.269 -0.104 -15.457 1.00 91.50 113 THR A CA 1
ATOM 847 C C . THR A 1 113 ? 2.925 -1.589 -15.331 1.00 91.50 113 THR A C 1
ATOM 849 O O . THR A 1 113 ? 3.449 -2.406 -16.089 1.00 91.50 113 THR A O 1
ATOM 852 N N . TYR A 1 114 ? 1.998 -1.937 -14.437 1.00 94.75 114 TYR A N 1
ATOM 853 C CA . TYR A 1 114 ? 1.468 -3.286 -14.239 1.00 94.75 114 TYR A CA 1
ATOM 854 C C . TYR A 1 114 ? 0.852 -3.836 -15.531 1.00 94.75 114 TYR A C 1
ATOM 856 O O . TYR A 1 114 ? 1.232 -4.910 -16.000 1.00 94.75 114 TYR A O 1
ATOM 864 N N . ASN A 1 115 ? -0.033 -3.068 -16.173 1.00 93.25 115 ASN A N 1
ATOM 865 C CA . ASN A 1 115 ? -0.731 -3.486 -17.393 1.00 93.25 115 ASN A CA 1
ATOM 866 C C . ASN A 1 115 ? 0.234 -3.719 -18.559 1.00 93.25 115 ASN A C 1
ATOM 868 O O . ASN A 1 115 ? -0.026 -4.546 -19.439 1.00 93.25 115 ASN A O 1
ATOM 872 N N . ARG A 1 116 ? 1.375 -3.022 -18.573 1.00 88.31 116 ARG A N 1
ATOM 873 C CA . ARG A 1 116 ? 2.430 -3.179 -19.583 1.00 88.31 116 ARG A CA 1
ATOM 874 C C . ARG A 1 116 ? 3.487 -4.209 -19.220 1.00 88.31 116 ARG A C 1
ATOM 876 O O . ARG A 1 116 ? 4.253 -4.583 -20.107 1.00 88.31 116 ARG A O 1
ATOM 883 N N . ALA A 1 117 ? 3.550 -4.673 -17.975 1.00 87.62 117 ALA A N 1
ATOM 884 C CA . ALA A 1 117 ? 4.557 -5.629 -17.547 1.00 87.62 117 ALA A CA 1
ATOM 885 C C . ALA A 1 117 ? 4.450 -6.918 -18.378 1.00 87.62 117 ALA A C 1
ATOM 887 O O . ALA A 1 117 ? 3.429 -7.613 -18.396 1.00 87.62 117 ALA A O 1
ATOM 888 N N . ARG A 1 118 ? 5.517 -7.205 -19.122 1.00 82.06 118 ARG A N 1
ATOM 889 C CA . ARG A 1 118 ? 5.743 -8.449 -19.861 1.00 82.06 118 ARG A CA 1
ATOM 890 C C . ARG A 1 118 ? 7.086 -8.996 -19.414 1.00 82.06 118 ARG A C 1
ATOM 892 O O . ARG A 1 118 ? 7.996 -8.219 -19.123 1.00 82.06 118 ARG A O 1
ATOM 899 N N . GLY A 1 119 ? 7.225 -10.313 -19.387 1.00 79.88 119 GLY A N 1
ATOM 900 C CA . GLY A 1 119 ? 8.500 -10.923 -19.050 1.00 79.88 119 GLY A CA 1
ATOM 901 C C . GLY A 1 119 ? 8.362 -12.318 -18.476 1.00 79.88 119 GLY A C 1
ATOM 902 O O . GLY A 1 119 ? 7.343 -12.987 -18.642 1.00 79.88 119 GLY A O 1
ATOM 903 N N . LYS A 1 120 ? 9.436 -12.742 -17.811 1.00 85.75 120 LYS A N 1
ATOM 904 C CA . LYS A 1 120 ? 9.527 -14.032 -17.128 1.00 85.75 120 LYS A CA 1
ATOM 905 C C . LYS A 1 120 ? 8.373 -14.179 -16.136 1.00 85.75 120 LYS A C 1
ATOM 907 O O . LYS A 1 120 ? 8.046 -13.219 -15.454 1.00 85.75 120 LYS A O 1
ATOM 912 N N . GLY A 1 121 ? 7.767 -15.362 -16.071 1.00 85.19 121 GLY A N 1
ATOM 913 C CA . GLY A 1 121 ? 6.704 -15.665 -15.107 1.00 85.19 121 GLY A CA 1
ATOM 914 C C . GLY A 1 121 ? 5.318 -15.085 -15.426 1.00 85.19 121 GLY A C 1
ATOM 915 O O . GLY A 1 121 ? 4.412 -15.262 -14.621 1.00 85.19 121 GLY A O 1
ATOM 916 N N . VAL A 1 122 ? 5.114 -14.421 -16.572 1.00 89.81 122 VAL A N 1
ATOM 917 C CA . VAL A 1 122 ? 3.791 -13.930 -17.010 1.00 89.81 122 VAL A CA 1
ATOM 918 C C . VAL A 1 122 ? 3.378 -14.646 -18.298 1.00 89.81 122 VAL A C 1
ATOM 920 O O . VAL A 1 122 ? 3.816 -14.277 -19.388 1.00 89.81 122 VAL A O 1
ATOM 923 N N . THR A 1 123 ? 2.540 -15.678 -18.179 1.00 88.50 123 THR A N 1
ATOM 924 C CA . THR A 1 123 ? 1.941 -16.377 -19.333 1.00 88.50 123 THR A CA 1
ATOM 925 C C . THR A 1 123 ? 0.829 -15.537 -19.972 1.00 88.50 123 THR A C 1
ATOM 927 O O . THR A 1 123 ? 0.350 -14.574 -19.369 1.00 88.50 123 THR A O 1
ATOM 930 N N . SER A 1 124 ? 0.395 -15.883 -21.191 1.00 89.38 124 SER A N 1
ATOM 931 C CA . SER A 1 124 ? -0.727 -15.195 -21.853 1.00 89.38 124 SER A CA 1
ATOM 932 C C . SER A 1 124 ? -2.021 -15.291 -21.036 1.00 89.38 124 SER A C 1
ATOM 934 O O . SER A 1 124 ? -2.627 -14.265 -20.746 1.00 89.38 124 SER A O 1
ATOM 936 N N . GLU A 1 125 ? -2.381 -16.491 -20.578 1.00 89.06 125 GLU A N 1
ATOM 937 C CA . GLU A 1 125 ? -3.559 -16.726 -19.726 1.00 89.06 125 GLU A CA 1
ATOM 938 C C . GLU A 1 125 ? -3.436 -16.014 -18.372 1.00 89.06 125 GLU A C 1
ATOM 940 O O . GLU A 1 125 ? -4.357 -15.339 -17.914 1.00 89.06 125 GLU A O 1
ATOM 945 N N . GLY A 1 126 ? -2.257 -16.095 -17.742 1.00 90.12 126 GLY A N 1
ATOM 946 C CA . GLY A 1 126 ? -1.983 -15.394 -16.492 1.00 90.12 126 GLY A CA 1
ATOM 947 C C . GLY A 1 126 ? -2.122 -13.882 -16.645 1.00 90.12 126 GLY A C 1
ATOM 948 O O . GLY A 1 126 ? -2.672 -13.216 -15.769 1.00 90.12 126 GLY A O 1
ATOM 949 N N . ARG A 1 127 ? -1.686 -13.335 -17.783 1.00 90.94 127 ARG A N 1
ATOM 950 C CA . ARG A 1 127 ? -1.837 -11.917 -18.096 1.00 90.94 127 ARG A CA 1
ATOM 951 C C . ARG A 1 127 ? -3.303 -11.513 -18.208 1.00 90.94 127 ARG A C 1
ATOM 953 O O . ARG A 1 127 ? -3.634 -10.477 -17.636 1.00 90.94 127 ARG A O 1
ATOM 960 N N . GLU A 1 128 ? -4.119 -12.282 -18.927 1.00 91.62 128 GLU A N 1
ATOM 961 C CA . GLU A 1 128 ? -5.553 -12.013 -19.105 1.00 91.62 128 GLU A CA 1
ATOM 962 C C . GLU A 1 128 ? -6.274 -11.968 -17.760 1.00 91.62 128 GLU A C 1
ATOM 964 O O . GLU A 1 128 ? -6.942 -10.978 -17.468 1.00 91.62 128 GLU A O 1
ATOM 969 N N . ARG A 1 129 ? -6.044 -12.966 -16.894 1.00 89.62 129 ARG A N 1
ATOM 970 C CA . ARG A 1 129 ? -6.528 -12.946 -15.504 1.00 89.62 129 ARG A CA 1
ATOM 971 C C . ARG A 1 129 ? -6.086 -11.676 -14.789 1.00 89.62 129 ARG A C 1
ATOM 973 O O . ARG A 1 129 ? -6.892 -10.953 -14.217 1.00 89.62 129 ARG A O 1
ATOM 980 N N . ALA A 1 130 ? -4.788 -11.403 -14.816 1.00 92.94 130 ALA A N 1
ATOM 981 C CA . ALA A 1 130 ? -4.214 -10.304 -14.066 1.00 92.94 130 ALA A CA 1
ATOM 982 C C . ALA A 1 130 ? -4.725 -8.927 -14.540 1.00 92.94 130 ALA A C 1
ATOM 984 O O . ALA A 1 130 ? -4.813 -8.010 -13.730 1.00 92.94 130 ALA A O 1
ATOM 985 N N . ASP A 1 131 ? -5.064 -8.764 -15.822 1.00 92.31 131 ASP A N 1
ATOM 986 C CA . ASP A 1 131 ? -5.649 -7.526 -16.365 1.00 92.31 131 ASP A CA 1
ATOM 987 C C . ASP A 1 131 ? -7.115 -7.315 -15.903 1.00 92.31 131 ASP A C 1
ATOM 989 O O . ASP A 1 131 ? -7.603 -6.188 -15.943 1.00 92.31 131 ASP A O 1
ATOM 993 N N . GLN A 1 132 ? -7.809 -8.359 -15.427 1.00 92.44 132 GLN A N 1
ATOM 994 C CA . GLN A 1 132 ? -9.207 -8.293 -14.962 1.00 92.44 132 GLN A CA 1
ATOM 995 C C . GLN A 1 132 ? -9.362 -7.976 -13.468 1.00 92.44 132 GLN A C 1
ATOM 997 O O . GLN A 1 132 ? -10.447 -7.589 -13.041 1.00 92.44 132 GLN A O 1
ATOM 1002 N N . ILE A 1 133 ? -8.302 -8.145 -12.674 1.00 94.12 133 ILE A N 1
ATOM 1003 C CA . ILE A 1 133 ? -8.366 -8.078 -11.204 1.00 94.12 133 ILE A CA 1
ATOM 1004 C C . ILE A 1 133 ? -7.631 -6.871 -10.607 1.00 94.12 133 ILE A C 1
ATOM 1006 O O . ILE A 1 133 ? -7.273 -6.890 -9.433 1.00 94.12 133 ILE A O 1
ATOM 1010 N N . ILE A 1 134 ? -7.346 -5.839 -11.404 1.00 96.38 134 ILE A N 1
ATOM 1011 C CA . ILE A 1 134 ? -6.647 -4.631 -10.946 1.00 96.38 134 ILE A CA 1
ATOM 1012 C C . ILE A 1 134 ? -7.604 -3.458 -10.720 1.00 96.38 134 ILE A C 1
ATOM 1014 O O . ILE A 1 134 ? -8.429 -3.137 -11.572 1.00 96.38 134 ILE A O 1
ATOM 1018 N N . GLU A 1 135 ? -7.424 -2.757 -9.601 1.00 96.50 135 GLU A N 1
ATOM 1019 C CA . GLU A 1 135 ? -8.149 -1.541 -9.236 1.00 96.50 135 GLU A CA 1
ATOM 1020 C C . GLU A 1 135 ? -7.200 -0.420 -8.816 1.00 96.50 135 GLU A C 1
ATOM 1022 O O . GLU A 1 135 ? -6.087 -0.653 -8.341 1.00 96.50 135 GLU A O 1
ATOM 1027 N N . ILE A 1 136 ? -7.641 0.822 -9.023 1.00 95.12 136 ILE A N 1
ATOM 1028 C CA . ILE A 1 136 ? -6.832 2.019 -8.792 1.00 95.12 136 ILE A CA 1
ATOM 1029 C C . ILE A 1 136 ? -7.457 2.838 -7.667 1.00 95.12 136 ILE A C 1
ATOM 1031 O O . ILE A 1 136 ? -8.541 3.392 -7.838 1.00 95.12 136 ILE A O 1
ATOM 1035 N N . ASP A 1 137 ? -6.718 3.009 -6.575 1.00 93.12 137 ASP A N 1
ATOM 1036 C CA . ASP A 1 137 ? -6.959 4.064 -5.595 1.00 93.12 137 ASP A CA 1
ATOM 1037 C C . ASP A 1 137 ? -5.990 5.230 -5.852 1.00 93.12 137 ASP A C 1
ATOM 1039 O O . ASP A 1 137 ? -4.774 5.067 -5.915 1.00 93.12 137 ASP A O 1
ATOM 1043 N N . SER A 1 138 ? -6.539 6.430 -6.040 1.00 91.25 138 SER A N 1
ATOM 1044 C CA . SER A 1 138 ? -5.768 7.649 -6.329 1.00 91.25 138 SER A CA 1
ATOM 1045 C C . SER A 1 138 ? -5.817 8.683 -5.202 1.00 91.25 138 SER A C 1
ATOM 1047 O O . SER A 1 138 ? -5.396 9.826 -5.399 1.00 91.25 138 SER A O 1
ATOM 1049 N N . SER A 1 139 ? -6.382 8.325 -4.049 1.00 87.19 139 SER A N 1
ATOM 1050 C CA . SER A 1 139 ? -6.645 9.261 -2.953 1.00 87.19 139 SER A CA 1
ATOM 1051 C C . SER A 1 139 ? -5.568 9.237 -1.869 1.00 87.19 139 SER A C 1
ATOM 1053 O O . SER A 1 139 ? -5.316 10.271 -1.246 1.00 87.19 139 SER A O 1
ATOM 1055 N N . ALA A 1 140 ? -4.885 8.103 -1.710 1.00 86.94 140 ALA A N 1
ATOM 1056 C CA . ALA A 1 140 ? -3.995 7.854 -0.593 1.00 86.94 140 ALA A CA 1
ATOM 1057 C C . ALA A 1 140 ? -2.695 8.669 -0.624 1.00 86.94 140 ALA A C 1
ATOM 1059 O O . ALA A 1 140 ? -1.883 8.570 -1.543 1.00 86.94 140 ALA A O 1
ATOM 1060 N N . LYS A 1 141 ? -2.470 9.477 0.414 1.00 83.25 141 LYS A N 1
ATOM 1061 C CA . LYS A 1 141 ? -1.312 10.386 0.504 1.00 83.25 141 LYS A CA 1
ATOM 1062 C C . LYS A 1 141 ? -0.099 9.787 1.211 1.00 83.25 141 LYS A C 1
ATOM 1064 O O . LYS A 1 141 ? 0.966 10.401 1.232 1.00 83.25 141 LYS A O 1
ATOM 1069 N N . THR A 1 142 ? -0.270 8.642 1.864 1.00 81.19 142 THR A N 1
ATOM 1070 C CA . THR A 1 142 ? 0.729 8.040 2.754 1.00 81.19 142 THR A CA 1
ATOM 1071 C C . THR A 1 142 ? 0.622 6.529 2.752 1.00 81.19 142 THR A C 1
ATOM 1073 O O . THR A 1 142 ? -0.395 5.982 2.344 1.00 81.19 142 THR A O 1
ATOM 1076 N N . THR A 1 143 ? 1.619 5.845 3.317 1.00 83.88 143 THR A N 1
ATOM 1077 C CA . THR A 1 143 ? 1.536 4.403 3.582 1.00 83.88 143 THR A CA 1
ATOM 1078 C C . THR A 1 143 ? 0.338 4.027 4.469 1.00 83.88 143 THR A C 1
ATOM 1080 O O . THR A 1 143 ? -0.283 2.998 4.226 1.00 83.88 143 THR A O 1
ATOM 1083 N N . PHE A 1 144 ? -0.023 4.853 5.462 1.00 87.50 144 PHE A N 1
ATOM 1084 C CA . PHE A 1 144 ? -1.207 4.623 6.304 1.00 87.50 144 PHE A CA 1
ATOM 1085 C C . PHE A 1 144 ? -2.497 4.749 5.493 1.00 87.50 144 PHE A C 1
ATOM 1087 O O . PHE A 1 144 ? -3.348 3.865 5.535 1.00 87.50 144 PHE A O 1
ATOM 1094 N N . ASP A 1 145 ? -2.595 5.827 4.717 1.00 87.94 145 ASP A N 1
ATOM 1095 C CA . ASP A 1 145 ? -3.742 6.134 3.865 1.00 87.94 145 ASP A CA 1
ATOM 1096 C C . ASP A 1 145 ? -3.901 5.047 2.793 1.00 87.94 145 ASP A C 1
ATOM 1098 O O . ASP A 1 145 ? -5.007 4.587 2.563 1.00 87.94 145 ASP A O 1
ATOM 1102 N N . ASN A 1 146 ? -2.803 4.534 2.218 1.00 90.44 146 ASN A N 1
ATOM 1103 C CA . ASN A 1 146 ? -2.851 3.435 1.245 1.00 90.44 146 ASN A CA 1
ATOM 1104 C C . ASN A 1 146 ? -3.562 2.203 1.837 1.00 90.44 146 ASN A C 1
ATOM 1106 O O . ASN A 1 146 ? -4.382 1.573 1.173 1.00 90.44 146 ASN A O 1
ATOM 1110 N N . ILE A 1 147 ? -3.267 1.864 3.098 1.00 93.81 147 ILE A N 1
ATOM 1111 C CA . ILE A 1 147 ? -3.901 0.740 3.800 1.00 93.81 147 ILE A CA 1
ATOM 1112 C C . ILE A 1 147 ? -5.361 1.072 4.140 1.00 93.81 147 ILE A C 1
ATOM 1114 O O . ILE A 1 147 ? -6.240 0.243 3.913 1.00 93.81 147 ILE A O 1
ATOM 1118 N N . ILE A 1 148 ? -5.641 2.275 4.649 1.00 94.62 148 ILE A N 1
ATOM 1119 C CA . ILE A 1 148 ? -6.996 2.702 5.040 1.00 94.62 148 ILE A CA 1
ATOM 1120 C C . ILE A 1 148 ? -7.936 2.761 3.833 1.00 94.62 148 ILE A C 1
ATOM 1122 O O . ILE A 1 148 ? -9.032 2.207 3.891 1.00 94.62 148 ILE A O 1
ATOM 1126 N N . GLN A 1 149 ? -7.515 3.376 2.728 1.00 94.81 149 GLN A N 1
ATOM 1127 C CA . GLN A 1 149 ? -8.326 3.472 1.514 1.00 94.81 149 GLN A CA 1
ATOM 1128 C C . GLN A 1 149 ? -8.552 2.103 0.877 1.00 94.81 149 GLN A C 1
ATOM 1130 O O . GLN A 1 149 ? -9.666 1.811 0.444 1.00 94.81 149 GLN A O 1
ATOM 1135 N N . ALA A 1 150 ? -7.545 1.224 0.890 1.00 95.56 150 ALA A N 1
ATOM 1136 C CA . ALA A 1 150 ? -7.735 -0.153 0.454 1.00 95.56 150 ALA A CA 1
ATOM 1137 C C . ALA A 1 150 ? -8.769 -0.892 1.321 1.00 95.56 150 ALA A C 1
ATOM 1139 O O . ALA A 1 150 ? -9.646 -1.559 0.781 1.00 95.56 150 ALA A O 1
ATOM 1140 N N . LEU A 1 151 ? -8.718 -0.749 2.649 1.00 96.31 151 LEU A N 1
ATOM 1141 C CA . LEU A 1 151 ? -9.705 -1.356 3.549 1.00 96.31 151 LEU A CA 1
ATOM 1142 C C . LEU A 1 151 ? -11.112 -0.781 3.341 1.00 96.31 151 LEU A C 1
ATOM 1144 O O . LEU A 1 151 ? -12.064 -1.553 3.302 1.00 96.31 151 LEU A O 1
ATOM 1148 N N . ASN A 1 152 ? -11.248 0.534 3.143 1.00 96.19 152 ASN A N 1
ATOM 1149 C CA . ASN A 1 152 ? -12.527 1.164 2.798 1.00 96.19 152 ASN A CA 1
ATOM 1150 C C . ASN A 1 152 ? -13.102 0.586 1.496 1.00 96.19 152 ASN A C 1
ATOM 1152 O O . ASN A 1 152 ? -14.278 0.231 1.447 1.00 96.19 152 ASN A O 1
ATOM 1156 N N . LEU A 1 153 ? -12.269 0.447 0.458 1.00 95.69 153 LEU A N 1
ATOM 1157 C CA . LEU A 1 153 ? -12.674 -0.144 -0.816 1.00 95.69 153 LEU A CA 1
ATOM 1158 C C . LEU A 1 153 ? -13.124 -1.601 -0.635 1.00 95.69 153 LEU A C 1
ATOM 1160 O O . LEU A 1 153 ? -14.153 -2.005 -1.171 1.00 95.69 153 LEU A O 1
ATOM 1164 N N . LEU A 1 154 ? -12.384 -2.391 0.144 1.00 96.38 154 LEU A N 1
ATOM 1165 C CA . LEU A 1 154 ? -12.721 -3.788 0.423 1.00 96.38 154 LEU A CA 1
ATOM 1166 C C . LEU A 1 154 ? -14.016 -3.926 1.233 1.00 96.38 154 LEU A C 1
ATOM 1168 O O . LEU A 1 154 ? -14.843 -4.779 0.907 1.00 96.38 154 LEU A O 1
ATOM 1172 N N . ASP A 1 155 ? -14.221 -3.068 2.233 1.00 96.50 155 ASP A N 1
ATOM 1173 C CA . ASP A 1 155 ? -15.456 -3.012 3.017 1.00 96.50 155 ASP A CA 1
ATOM 1174 C C . ASP A 1 155 ? -16.657 -2.660 2.121 1.00 96.50 155 ASP A C 1
ATOM 1176 O O . ASP A 1 155 ? -17.691 -3.337 2.129 1.00 96.50 155 ASP A O 1
ATOM 1180 N N . GLN A 1 156 ? -16.499 -1.658 1.254 1.00 94.81 156 GLN A N 1
ATOM 1181 C CA . GLN A 1 156 ? -17.529 -1.275 0.291 1.00 94.81 156 GLN A CA 1
ATOM 1182 C C . GLN A 1 156 ? -17.893 -2.435 -0.648 1.00 94.81 156 GLN A C 1
ATOM 1184 O O . GLN A 1 156 ? -19.076 -2.709 -0.856 1.00 94.81 156 GLN A O 1
ATOM 1189 N N . ARG A 1 157 ? -16.897 -3.149 -1.190 1.00 93.56 157 ARG A N 1
ATOM 1190 C CA . ARG A 1 157 ? -17.115 -4.313 -2.070 1.00 93.56 157 ARG A CA 1
ATOM 1191 C C . ARG A 1 157 ? -17.822 -5.462 -1.364 1.00 93.56 157 ARG A C 1
ATOM 1193 O O . ARG A 1 157 ? -18.623 -6.156 -1.983 1.00 93.56 157 ARG A O 1
ATOM 1200 N N . ALA A 1 158 ? -17.523 -5.666 -0.085 1.00 94.31 158 ALA A N 1
ATOM 1201 C CA . ALA A 1 158 ? -18.164 -6.686 0.732 1.00 94.31 158 ALA A CA 1
ATOM 1202 C C . ALA A 1 158 ? -19.600 -6.310 1.149 1.00 94.31 158 ALA A C 1
ATOM 1204 O O . ALA A 1 158 ? -20.304 -7.152 1.703 1.00 94.31 158 ALA A O 1
ATOM 1205 N N . GLY A 1 159 ? -20.037 -5.063 0.918 1.00 91.38 159 GLY A N 1
ATOM 1206 C CA . GLY A 1 159 ? -21.300 -4.540 1.444 1.00 91.38 159 GLY A CA 1
ATOM 1207 C C . GLY A 1 159 ? -21.300 -4.413 2.973 1.00 91.38 159 GLY A C 1
ATOM 1208 O O . GLY A 1 159 ? -22.359 -4.470 3.594 1.00 91.38 159 GLY A O 1
ATOM 1209 N N . GLY A 1 160 ? -20.122 -4.301 3.595 1.00 90.62 160 GLY A N 1
ATOM 1210 C CA . GLY A 1 160 ? -19.960 -4.372 5.044 1.00 90.62 160 GLY A CA 1
ATOM 1211 C C . GLY A 1 160 ? -18.513 -4.629 5.460 1.00 90.62 160 GLY A C 1
ATOM 1212 O O . GLY A 1 160 ? -17.580 -4.177 4.820 1.00 90.62 160 GLY A O 1
ATOM 1213 N N . TYR A 1 161 ? -18.299 -5.342 6.562 1.00 92.88 161 TYR A N 1
ATOM 1214 C CA . TYR A 1 161 ? -16.951 -5.604 7.073 1.00 92.88 161 TYR A CA 1
ATOM 1215 C C . TYR A 1 161 ? -16.243 -6.729 6.295 1.00 92.88 161 TYR A C 1
ATOM 1217 O O . TYR A 1 161 ? -16.681 -7.881 6.323 1.00 92.88 161 TYR A O 1
ATOM 1225 N N . TRP A 1 162 ? -15.110 -6.424 5.663 1.00 95.44 162 TRP A N 1
ATOM 1226 C CA . TRP A 1 162 ? -14.253 -7.390 4.974 1.00 95.44 162 TRP A CA 1
ATOM 1227 C C . TRP A 1 162 ? -13.216 -8.038 5.914 1.00 95.44 162 TRP A C 1
ATOM 1229 O O . TRP A 1 162 ? -12.633 -7.383 6.773 1.00 95.44 162 TRP A O 1
ATOM 1239 N N . SER A 1 163 ? -12.948 -9.339 5.772 1.00 92.69 163 SER A N 1
ATOM 1240 C CA . SER A 1 163 ? -12.052 -10.082 6.689 1.00 92.69 163 SER A CA 1
ATOM 1241 C C . SER A 1 163 ? -11.077 -11.048 6.001 1.00 92.69 163 SER A C 1
ATOM 1243 O O . SER A 1 163 ? -10.561 -11.973 6.633 1.00 92.69 163 SER A O 1
ATOM 1245 N N . GLY A 1 164 ? -10.820 -10.840 4.708 1.00 94.69 164 GLY A N 1
ATOM 1246 C CA . GLY A 1 164 ? -9.955 -11.705 3.904 1.00 94.69 164 GLY A CA 1
ATOM 1247 C C . GLY A 1 164 ? -8.460 -11.573 4.210 1.00 94.69 164 GLY A C 1
ATOM 1248 O O . GLY A 1 164 ? -8.026 -10.802 5.067 1.00 94.69 164 GLY A O 1
ATOM 1249 N N . ASN A 1 165 ? -7.667 -12.348 3.474 1.00 96.69 165 ASN A N 1
ATOM 1250 C CA . ASN A 1 165 ? -6.213 -12.330 3.505 1.00 96.69 165 ASN A CA 1
ATOM 1251 C C . ASN A 1 165 ? -5.676 -11.163 2.674 1.00 96.69 165 ASN A C 1
ATOM 1253 O O . ASN A 1 165 ? -5.795 -11.140 1.448 1.00 96.69 165 ASN A O 1
ATOM 1257 N N . LEU A 1 166 ? -5.055 -10.211 3.359 1.00 97.31 166 LEU A N 1
ATOM 1258 C CA . LEU A 1 166 ? -4.427 -9.033 2.785 1.00 97.31 166 LEU A CA 1
ATOM 1259 C C . LEU A 1 166 ? -2.916 -9.247 2.658 1.00 97.31 166 LEU A C 1
ATOM 1261 O O . LEU A 1 166 ? -2.255 -9.727 3.578 1.00 97.31 166 LEU A O 1
ATOM 1265 N N . ALA A 1 167 ? -2.332 -8.799 1.560 1.00 97.62 167 ALA A N 1
ATOM 1266 C CA . ALA A 1 167 ? -0.908 -8.520 1.494 1.00 97.62 167 ALA A CA 1
ATOM 1267 C C . ALA A 1 167 ? -0.675 -7.068 1.093 1.00 97.62 167 ALA A C 1
ATOM 1269 O O . ALA A 1 167 ? -1.390 -6.531 0.251 1.00 97.62 167 ALA A O 1
ATOM 1270 N N . VAL A 1 168 ? 0.355 -6.448 1.657 1.00 97.38 168 VAL A N 1
ATOM 1271 C CA . VAL A 1 168 ? 0.866 -5.162 1.178 1.00 97.38 168 VAL A CA 1
ATOM 1272 C C . VAL A 1 168 ? 2.212 -5.408 0.508 1.00 97.38 168 VAL A C 1
ATOM 1274 O O . VAL A 1 168 ? 3.129 -5.939 1.132 1.00 97.38 168 VAL A O 1
ATOM 1277 N N . LEU A 1 169 ? 2.315 -5.055 -0.769 1.00 96.81 169 LEU A N 1
ATOM 1278 C CA . LEU A 1 169 ? 3.503 -5.220 -1.598 1.00 96.81 169 LEU A CA 1
ATOM 1279 C C . LEU A 1 169 ? 4.240 -3.885 -1.734 1.00 96.81 169 LEU A C 1
ATOM 1281 O O . LEU A 1 169 ? 3.653 -2.878 -2.139 1.00 96.81 169 LEU A O 1
ATOM 1285 N N . SER A 1 170 ? 5.536 -3.898 -1.436 1.00 92.50 170 SER A N 1
ATOM 1286 C CA . SER A 1 170 ? 6.428 -2.745 -1.573 1.00 92.50 170 SER A CA 1
ATOM 1287 C C . SER A 1 170 ? 7.880 -3.216 -1.724 1.00 92.50 170 SER A C 1
ATOM 1289 O O . SER A 1 170 ? 8.161 -4.410 -1.612 1.00 92.50 170 SER A O 1
ATOM 1291 N N . ALA A 1 171 ? 8.803 -2.281 -1.949 1.00 87.56 171 ALA A N 1
ATOM 1292 C CA . ALA A 1 171 ? 10.238 -2.547 -1.885 1.00 87.56 171 ALA A CA 1
ATOM 1293 C C . ALA A 1 171 ? 10.673 -3.051 -0.495 1.00 87.56 171 ALA A C 1
ATOM 1295 O O . ALA A 1 171 ? 10.103 -2.632 0.521 1.00 87.56 171 ALA A O 1
ATOM 1296 N N . ASP A 1 172 ? 11.706 -3.896 -0.466 1.00 84.44 172 ASP A N 1
ATOM 1297 C CA . ASP A 1 172 ? 12.244 -4.602 0.708 1.00 84.44 172 ASP A CA 1
ATOM 1298 C C . ASP A 1 172 ? 12.448 -3.679 1.909 1.00 84.44 172 ASP A C 1
ATOM 1300 O O . ASP A 1 172 ? 11.975 -3.952 3.016 1.00 84.44 172 ASP A O 1
ATOM 1304 N N . PHE A 1 173 ? 13.126 -2.554 1.683 1.00 79.81 173 PHE A N 1
ATOM 1305 C CA . PHE A 1 173 ? 13.456 -1.615 2.748 1.00 79.81 173 PHE A CA 1
ATOM 1306 C C . PHE A 1 173 ? 12.196 -1.026 3.398 1.00 79.81 173 PHE A C 1
ATOM 1308 O O . PHE A 1 173 ? 12.160 -0.818 4.600 1.00 79.81 173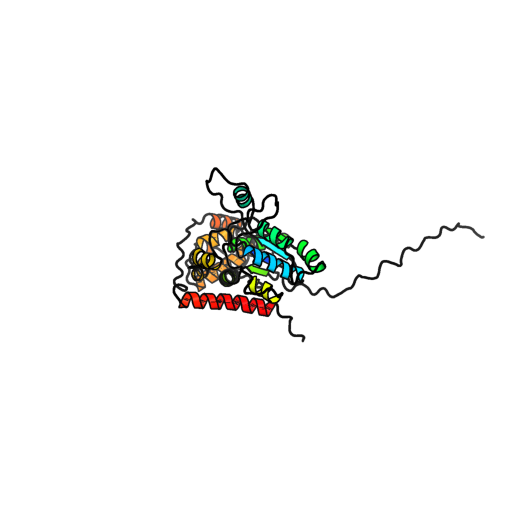 PHE A O 1
ATOM 1315 N N . HIS A 1 174 ? 11.110 -0.818 2.653 1.00 83.25 174 HIS A N 1
ATOM 1316 C CA . HIS A 1 174 ? 9.881 -0.243 3.205 1.00 83.25 174 HIS A CA 1
ATOM 1317 C C . HIS A 1 174 ? 9.065 -1.262 4.025 1.00 83.25 174 HIS A C 1
ATOM 1319 O O . HIS A 1 174 ? 8.168 -0.886 4.786 1.00 83.25 174 HIS A O 1
ATOM 1325 N N . GLY A 1 175 ? 9.384 -2.553 3.898 1.00 88.19 175 GLY A N 1
ATOM 1326 C CA . GLY A 1 175 ? 8.644 -3.652 4.503 1.00 88.19 175 GLY A CA 1
ATOM 1327 C C . GLY A 1 175 ? 8.490 -3.579 6.030 1.00 88.19 175 GLY A C 1
ATOM 1328 O O . GLY A 1 175 ? 7.358 -3.687 6.511 1.00 88.19 175 GLY A O 1
ATOM 1329 N N . PRO A 1 176 ? 9.567 -3.355 6.812 1.00 86.69 176 PRO A N 1
ATOM 1330 C CA . PRO A 1 176 ? 9.498 -3.227 8.269 1.00 86.69 176 PRO A CA 1
ATOM 1331 C C . PRO A 1 176 ? 8.481 -2.184 8.744 1.00 86.69 176 PRO A C 1
ATOM 1333 O O . PRO A 1 176 ? 7.670 -2.470 9.624 1.00 86.69 176 PRO A O 1
ATOM 1336 N N . ARG A 1 177 ? 8.449 -1.010 8.098 1.00 84.88 177 ARG A N 1
ATOM 1337 C CA . ARG A 1 177 ? 7.486 0.053 8.413 1.00 84.88 177 ARG A CA 1
ATOM 1338 C C . ARG A 1 177 ? 6.054 -0.403 8.172 1.00 84.88 177 ARG A C 1
ATOM 1340 O O . ARG A 1 177 ? 5.204 -0.226 9.034 1.00 84.88 177 ARG A O 1
ATOM 1347 N N . ILE A 1 178 ? 5.771 -1.008 7.021 1.00 89.88 178 ILE A N 1
ATOM 1348 C CA . ILE A 1 178 ? 4.423 -1.510 6.720 1.00 89.88 178 ILE A CA 1
ATOM 1349 C C . ILE A 1 178 ? 4.003 -2.577 7.741 1.00 89.88 178 ILE A C 1
ATOM 1351 O O . ILE A 1 178 ? 2.860 -2.574 8.196 1.00 89.88 178 ILE A O 1
ATOM 1355 N N . LYS A 1 179 ? 4.924 -3.461 8.143 1.00 90.88 179 LYS A N 1
ATOM 1356 C CA . LYS A 1 179 ? 4.660 -4.509 9.138 1.00 90.88 179 LYS A CA 1
ATOM 1357 C C . LYS A 1 179 ? 4.280 -3.923 10.497 1.00 90.88 179 LYS A C 1
ATOM 1359 O O . LYS A 1 179 ? 3.334 -4.409 11.120 1.00 90.88 179 LYS A O 1
ATOM 1364 N N . GLU A 1 180 ? 4.965 -2.869 10.938 1.00 88.88 180 GLU A N 1
ATOM 1365 C CA . GLU A 1 180 ? 4.607 -2.144 12.162 1.00 88.88 180 GLU A CA 1
ATOM 1366 C C . GLU A 1 180 ? 3.208 -1.526 12.058 1.00 88.88 180 GLU A C 1
ATOM 1368 O O . GLU A 1 180 ? 2.403 -1.700 12.970 1.00 88.88 180 GLU A O 1
ATOM 1373 N N . ILE A 1 181 ? 2.872 -0.900 10.923 1.00 90.62 181 ILE A N 1
ATOM 1374 C CA . ILE A 1 181 ? 1.542 -0.310 10.692 1.00 90.62 181 ILE A CA 1
ATOM 1375 C C . ILE A 1 181 ? 0.443 -1.374 10.765 1.00 90.62 181 ILE A C 1
ATOM 1377 O O . ILE A 1 181 ? -0.531 -1.201 11.494 1.00 90.62 181 ILE A O 1
ATOM 1381 N N . LEU A 1 182 ? 0.601 -2.491 10.048 1.00 93.19 182 LEU A N 1
ATOM 1382 C CA . LEU A 1 182 ? -0.370 -3.591 10.054 1.00 93.19 182 LEU A CA 1
ATOM 1383 C C . LEU A 1 182 ? -0.558 -4.181 11.458 1.00 93.19 182 LEU A C 1
ATOM 1385 O O . LEU A 1 182 ? -1.683 -4.492 11.854 1.00 93.19 182 LEU A O 1
ATOM 1389 N N . THR A 1 183 ? 0.536 -4.285 12.219 1.00 91.81 183 THR A N 1
ATOM 1390 C CA . THR A 1 183 ? 0.520 -4.746 13.612 1.00 91.81 183 THR A CA 1
ATOM 1391 C C . THR A 1 183 ? -0.232 -3.765 14.507 1.00 91.81 183 THR A C 1
ATOM 1393 O O . THR A 1 183 ? -1.102 -4.177 15.270 1.00 91.81 183 THR A O 1
ATOM 1396 N N . ALA A 1 184 ? 0.061 -2.469 14.397 1.00 91.69 184 ALA A N 1
ATOM 1397 C CA . ALA A 1 184 ? -0.567 -1.430 15.204 1.00 91.69 184 ALA A CA 1
ATOM 1398 C C . ALA A 1 184 ? -2.055 -1.238 14.877 1.00 91.69 184 ALA A C 1
ATOM 1400 O O . ALA A 1 184 ? -2.854 -0.978 15.771 1.00 91.69 184 ALA A O 1
ATOM 1401 N N . PHE A 1 185 ? -2.442 -1.425 13.614 1.00 93.38 185 PHE A N 1
ATOM 1402 C CA . PHE A 1 185 ? -3.843 -1.424 13.185 1.00 93.38 185 PHE A CA 1
ATOM 1403 C C . PHE A 1 185 ? -4.578 -2.721 13.557 1.00 93.38 185 PHE A C 1
ATOM 1405 O O . PHE A 1 185 ? -5.798 -2.790 13.428 1.00 93.38 185 PHE A O 1
ATOM 1412 N N . GLY A 1 186 ? -3.865 -3.756 14.016 1.00 93.81 186 GLY A N 1
ATOM 1413 C CA . GLY A 1 186 ? -4.458 -5.032 14.419 1.00 93.81 186 GLY A CA 1
ATOM 1414 C C . GLY A 1 186 ? -5.014 -5.861 13.258 1.00 93.81 186 GLY A C 1
ATOM 1415 O O . GLY A 1 186 ? -5.953 -6.638 13.449 1.00 93.81 186 GLY A O 1
ATOM 1416 N N . ILE A 1 187 ? -4.461 -5.723 12.048 1.00 93.50 187 ILE A N 1
ATOM 1417 C CA . ILE A 1 187 ? -4.945 -6.448 10.865 1.00 93.50 187 ILE A CA 1
ATOM 1418 C C . ILE A 1 187 ? -4.415 -7.890 10.887 1.00 93.50 187 ILE A C 1
ATOM 1420 O O . ILE A 1 187 ? -3.325 -8.182 10.399 1.00 93.50 187 ILE A O 1
ATOM 1424 N N . LYS A 1 188 ? -5.194 -8.811 11.465 1.00 85.81 188 LYS A N 1
ATOM 1425 C CA . LYS A 1 188 ? -4.761 -10.192 11.769 1.00 85.81 188 LYS A CA 1
ATOM 1426 C C . LYS A 1 188 ? -4.387 -11.031 10.542 1.00 85.81 188 LYS A C 1
ATOM 1428 O O . LYS A 1 188 ? -3.370 -11.714 10.563 1.00 85.81 188 LYS A O 1
ATOM 1433 N N . ASN A 1 189 ? -5.185 -10.970 9.476 1.00 91.88 189 ASN A N 1
ATOM 1434 C CA . ASN A 1 189 ? -4.968 -11.749 8.25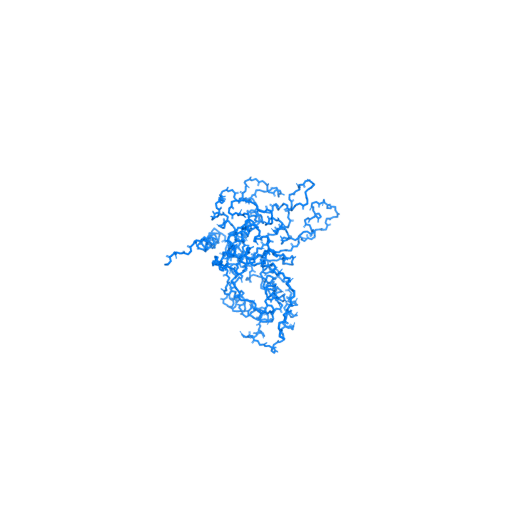1 1.00 91.88 189 ASN A CA 1
ATOM 1435 C C . ASN A 1 189 ? -4.152 -10.946 7.231 1.00 91.88 189 ASN A C 1
ATOM 1437 O O . ASN A 1 189 ? -4.555 -10.817 6.078 1.00 91.88 189 ASN A O 1
ATOM 1441 N N . SER A 1 190 ? -3.041 -10.344 7.661 1.00 95.25 190 SER A N 1
ATOM 1442 C CA . SER A 1 190 ? -2.200 -9.528 6.786 1.00 95.25 190 SER A CA 1
ATOM 1443 C C . SER A 1 190 ? -0.756 -10.003 6.725 1.00 95.25 190 SER A C 1
ATOM 1445 O O . SER A 1 190 ? -0.250 -10.652 7.641 1.00 95.25 190 SER A O 1
ATOM 1447 N N . ARG A 1 191 ? -0.084 -9.682 5.620 1.00 95.81 191 ARG A N 1
ATOM 1448 C CA . ARG A 1 191 ? 1.359 -9.867 5.457 1.00 95.81 191 ARG A CA 1
ATOM 1449 C C . ARG A 1 191 ? 1.975 -8.750 4.629 1.00 95.81 191 ARG A C 1
ATOM 1451 O O . ARG A 1 191 ? 1.280 -8.034 3.910 1.00 95.81 191 ARG A O 1
ATOM 1458 N N . VAL A 1 192 ? 3.293 -8.649 4.702 1.00 96.06 192 VAL A N 1
ATOM 1459 C CA . VAL A 1 192 ? 4.082 -7.769 3.841 1.00 96.06 192 VAL A CA 1
ATOM 1460 C C . VAL A 1 192 ? 4.819 -8.629 2.828 1.00 96.06 192 VAL A C 1
ATOM 1462 O O . VAL A 1 192 ? 5.392 -9.653 3.196 1.00 96.06 192 VAL A O 1
ATOM 1465 N N . LEU A 1 193 ? 4.773 -8.230 1.561 1.00 97.06 193 LEU A N 1
ATOM 1466 C CA . LEU A 1 193 ? 5.505 -8.877 0.482 1.00 97.06 193 LEU A CA 1
ATOM 1467 C C . LEU A 1 193 ? 6.576 -7.934 -0.050 1.00 97.06 193 LEU A C 1
ATOM 1469 O O . LEU A 1 193 ? 6.321 -6.757 -0.306 1.00 97.06 193 LEU A O 1
ATOM 1473 N N . SER A 1 194 ? 7.754 -8.498 -0.259 1.00 94.56 194 SER A N 1
ATOM 1474 C CA . SER A 1 194 ? 8.865 -7.852 -0.939 1.00 94.56 194 SER A CA 1
ATOM 1475 C C . SER A 1 194 ? 8.736 -7.964 -2.454 1.00 94.56 194 SER A C 1
ATOM 1477 O O . SER A 1 194 ? 8.654 -9.071 -2.998 1.00 94.56 194 SER A O 1
ATOM 1479 N N . ALA A 1 195 ? 8.774 -6.831 -3.151 1.00 94.56 195 ALA A N 1
ATOM 1480 C CA . ALA A 1 195 ? 8.799 -6.814 -4.608 1.00 94.56 195 ALA A CA 1
ATOM 1481 C C . ALA A 1 195 ? 10.052 -7.504 -5.165 1.00 94.56 195 ALA A C 1
ATOM 1483 O O . ALA A 1 195 ? 9.960 -8.287 -6.112 1.00 94.56 195 ALA A O 1
ATOM 1484 N N . GLU A 1 196 ? 11.212 -7.275 -4.557 1.00 92.31 196 GLU A N 1
ATOM 1485 C CA . GLU A 1 196 ? 12.490 -7.855 -4.954 1.00 92.31 196 GLU A CA 1
ATOM 1486 C C . GLU A 1 196 ? 12.473 -9.373 -4.822 1.00 92.31 196 GLU A C 1
ATOM 1488 O O . GLU A 1 196 ? 12.863 -10.077 -5.756 1.00 92.31 196 GLU A O 1
ATOM 1493 N N . LYS A 1 197 ? 11.971 -9.899 -3.69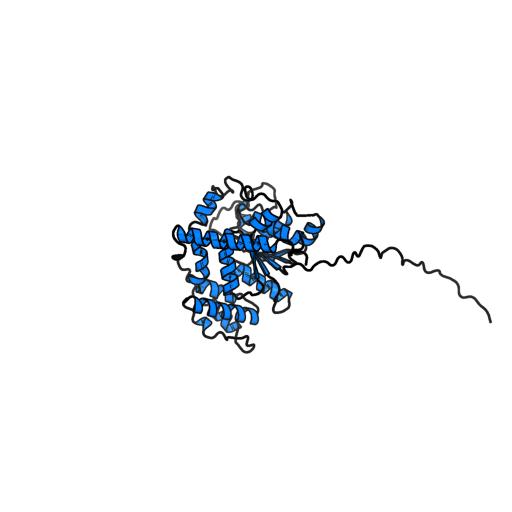9 1.00 94.94 197 LYS A N 1
ATOM 1494 C CA . LYS A 1 197 ? 11.888 -11.349 -3.484 1.00 94.94 197 LYS A CA 1
ATOM 1495 C C . LYS A 1 197 ? 10.877 -12.016 -4.400 1.00 94.94 197 LYS A C 1
ATOM 1497 O O . LYS A 1 197 ? 11.169 -13.093 -4.916 1.00 94.94 197 LYS A O 1
ATOM 1502 N N . VAL A 1 198 ? 9.745 -11.365 -4.677 1.00 96.19 198 VAL A N 1
ATOM 1503 C CA . VAL A 1 198 ? 8.799 -11.830 -5.703 1.00 96.19 198 VAL A CA 1
ATOM 1504 C C . VAL A 1 198 ? 9.488 -11.899 -7.069 1.00 96.19 198 VAL A C 1
ATOM 1506 O O . VAL A 1 198 ? 9.429 -12.926 -7.741 1.00 96.19 198 VAL A O 1
ATOM 1509 N N . LEU A 1 199 ? 10.191 -10.844 -7.484 1.00 94.62 199 LEU A N 1
ATOM 1510 C CA . LEU A 1 199 ? 10.890 -10.813 -8.772 1.00 94.62 199 LEU A CA 1
ATOM 1511 C C . LEU A 1 199 ? 11.966 -11.906 -8.861 1.00 94.62 199 LEU A C 1
ATOM 1513 O O . LEU A 1 199 ? 12.029 -12.631 -9.857 1.00 94.62 199 LEU A O 1
ATOM 1517 N N . ILE A 1 200 ? 12.788 -12.060 -7.821 1.00 93.44 200 ILE A N 1
ATOM 1518 C CA . ILE A 1 200 ? 13.831 -13.093 -7.755 1.00 93.44 200 ILE A CA 1
ATOM 1519 C C . ILE A 1 200 ? 13.219 -14.494 -7.837 1.00 93.44 200 ILE A C 1
ATOM 1521 O O . ILE A 1 200 ? 13.712 -15.319 -8.608 1.00 93.44 200 ILE A O 1
ATOM 1525 N N . HIS A 1 201 ? 12.121 -14.746 -7.115 1.00 94.75 201 HIS A N 1
ATOM 1526 C CA . HIS A 1 201 ? 11.402 -16.021 -7.159 1.00 94.75 201 HIS A CA 1
ATOM 1527 C C . HIS A 1 201 ? 10.989 -16.397 -8.592 1.00 94.75 201 HIS A C 1
ATOM 1529 O O . HIS A 1 201 ? 11.171 -17.537 -9.012 1.00 94.75 201 HIS A O 1
ATOM 1535 N N . TYR A 1 202 ? 10.535 -15.426 -9.390 1.00 93.25 202 TYR A N 1
ATOM 1536 C CA . TYR A 1 202 ? 10.167 -15.635 -10.796 1.00 93.25 202 TYR A CA 1
ATOM 1537 C C . TYR A 1 202 ? 11.338 -15.471 -11.790 1.00 93.25 202 TYR A C 1
ATOM 1539 O O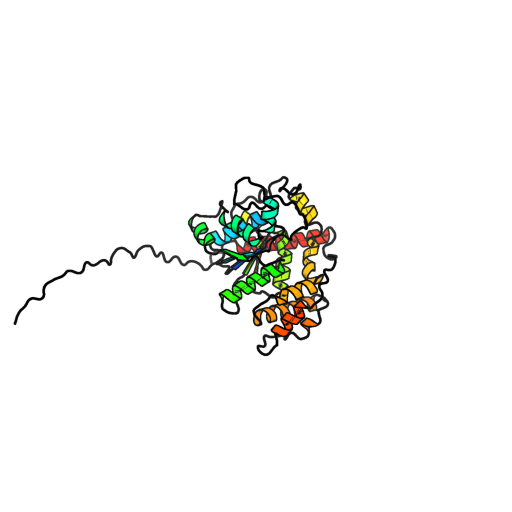 . TYR A 1 202 ? 11.138 -15.284 -12.995 1.00 93.25 202 TYR A O 1
ATOM 1547 N N . GLY A 1 203 ? 12.584 -15.570 -11.316 1.00 91.12 203 GLY A N 1
ATOM 1548 C CA . GLY A 1 203 ? 13.776 -15.692 -12.159 1.00 91.12 203 GLY A CA 1
ATOM 1549 C C . GLY A 1 203 ? 14.344 -14.371 -12.683 1.00 91.12 203 GLY A C 1
ATOM 1550 O O . GLY A 1 203 ? 15.126 -14.370 -13.651 1.00 91.12 203 GLY A O 1
ATOM 1551 N N . TYR A 1 204 ? 13.968 -13.239 -12.085 1.00 90.12 204 TYR A N 1
ATOM 1552 C CA . TYR A 1 204 ? 14.688 -11.981 -12.271 1.00 90.12 204 TYR A CA 1
ATOM 1553 C C . TYR A 1 204 ? 16.001 -12.026 -11.489 1.00 90.12 204 TYR A C 1
ATOM 1555 O O . TYR A 1 204 ? 16.099 -12.645 -10.432 1.00 90.12 204 TYR A O 1
ATOM 1563 N N . ARG A 1 205 ? 17.045 -11.390 -12.023 1.00 84.50 205 ARG A N 1
ATOM 1564 C CA . ARG A 1 205 ? 18.332 -11.350 -11.330 1.00 84.50 205 ARG A CA 1
ATOM 1565 C C . ARG A 1 205 ? 18.357 -10.171 -10.362 1.00 84.50 205 ARG A C 1
ATOM 1567 O O . ARG A 1 205 ? 18.143 -9.044 -10.801 1.00 84.50 205 ARG A O 1
ATOM 1574 N N . GLY A 1 206 ? 18.648 -10.442 -9.088 1.00 76.19 206 GLY A N 1
ATOM 1575 C CA . GLY A 1 206 ? 18.724 -9.429 -8.028 1.00 76.19 206 GLY A CA 1
ATOM 1576 C C . GLY A 1 206 ? 19.661 -8.266 -8.370 1.00 76.19 206 GLY A C 1
ATOM 1577 O O . GLY A 1 206 ? 19.277 -7.111 -8.239 1.00 76.19 206 GLY A O 1
ATOM 1578 N N . ASP A 1 207 ? 20.833 -8.571 -8.939 1.00 73.50 207 ASP A N 1
ATOM 1579 C CA . ASP A 1 207 ? 21.861 -7.602 -9.363 1.00 73.50 207 ASP A CA 1
ATOM 1580 C C . ASP A 1 207 ? 21.438 -6.677 -10.521 1.00 73.50 207 ASP A C 1
ATOM 1582 O O . ASP A 1 207 ? 22.217 -5.839 -10.962 1.00 73.50 207 ASP A O 1
ATOM 1586 N N . ARG A 1 208 ? 20.228 -6.853 -11.064 1.00 73.69 208 ARG A N 1
ATOM 1587 C CA . ARG A 1 208 ? 19.694 -6.074 -12.191 1.00 73.69 208 ARG A CA 1
ATOM 1588 C C . ARG A 1 208 ? 18.302 -5.509 -11.934 1.00 73.69 208 ARG A C 1
ATOM 1590 O O . ARG A 1 208 ? 17.694 -4.988 -12.869 1.00 73.69 208 ARG A O 1
ATOM 1597 N N . LEU A 1 209 ? 17.769 -5.654 -10.719 1.00 77.50 209 LEU A N 1
ATOM 1598 C CA . LEU A 1 209 ? 16.472 -5.066 -10.369 1.00 77.50 209 LEU A CA 1
ATOM 1599 C C . LEU A 1 209 ? 16.542 -3.538 -10.405 1.00 77.50 209 LEU A C 1
ATOM 1601 O O . LEU A 1 209 ? 15.612 -2.892 -10.887 1.00 77.50 209 LEU A O 1
ATOM 1605 N N . TYR A 1 210 ? 17.694 -3.004 -10.004 1.00 74.31 210 TYR A N 1
ATOM 1606 C CA . TYR A 1 210 ? 18.024 -1.589 -10.008 1.00 74.31 210 TYR A CA 1
ATOM 1607 C C . TYR A 1 210 ? 19.237 -1.386 -10.929 1.00 74.31 210 TYR A C 1
ATOM 1609 O O . TYR A 1 210 ? 20.353 -1.740 -10.555 1.00 74.31 210 TYR A O 1
ATOM 1617 N N . PRO A 1 211 ? 19.045 -0.956 -12.190 1.00 60.44 211 PRO A N 1
ATOM 1618 C CA . PRO A 1 211 ? 20.159 -0.748 -13.112 1.00 60.44 211 PRO A CA 1
ATOM 1619 C C . PRO A 1 211 ? 21.104 0.353 -12.610 1.00 60.44 211 PRO A C 1
ATOM 1621 O O . PRO A 1 211 ? 20.653 1.388 -12.140 1.00 60.44 211 PRO A O 1
ATOM 1624 N N . ALA A 1 212 ? 22.414 0.155 -12.753 1.00 56.34 212 ALA A N 1
ATOM 1625 C CA . ALA A 1 212 ? 23.399 1.182 -12.421 1.00 56.34 212 ALA A CA 1
ATOM 1626 C C . ALA A 1 212 ? 23.270 2.398 -13.361 1.00 56.34 212 ALA A C 1
ATOM 1628 O O . ALA A 1 212 ? 23.178 2.227 -14.581 1.00 56.34 212 ALA A O 1
ATOM 1629 N N . GLY A 1 213 ? 23.303 3.611 -12.803 1.00 59.03 213 GLY A N 1
ATOM 1630 C CA . GLY A 1 213 ? 23.231 4.875 -13.547 1.00 59.03 213 GLY A CA 1
ATOM 1631 C C . GLY A 1 213 ? 22.129 5.815 -13.058 1.00 59.03 213 GLY A C 1
ATOM 1632 O O . GLY A 1 213 ? 21.345 5.463 -12.185 1.00 59.03 213 GLY A O 1
ATOM 1633 N N . ASP A 1 214 ? 22.093 7.027 -13.614 1.00 56.41 214 ASP A N 1
ATOM 1634 C CA . ASP A 1 214 ? 21.114 8.053 -13.244 1.00 56.41 214 ASP A CA 1
ATOM 1635 C C . ASP A 1 214 ? 19.694 7.674 -13.697 1.00 56.41 214 ASP A C 1
ATOM 1637 O O . ASP A 1 214 ? 19.439 7.440 -14.882 1.00 56.41 214 ASP A O 1
ATOM 1641 N N . PHE A 1 215 ? 18.755 7.667 -12.750 1.00 61.72 215 PHE A N 1
ATOM 1642 C CA . PHE A 1 215 ? 17.331 7.409 -12.975 1.00 61.72 215 PHE A CA 1
ATOM 1643 C C . PHE A 1 215 ? 16.553 8.682 -13.342 1.00 61.72 215 PHE A C 1
ATOM 1645 O O . PHE A 1 215 ? 15.377 8.806 -13.020 1.00 61.72 215 PHE A O 1
ATOM 1652 N N . GLY A 1 216 ? 17.192 9.659 -13.986 1.00 51.47 216 GLY A N 1
ATOM 1653 C CA . GLY A 1 216 ? 16.572 10.938 -14.344 1.00 51.47 216 GLY A CA 1
ATOM 1654 C C . GLY A 1 216 ? 16.376 11.888 -13.157 1.00 51.47 216 GLY A C 1
ATOM 1655 O O . GLY A 1 216 ? 15.570 12.814 -13.240 1.00 51.47 216 GLY A O 1
ATOM 1656 N N . TYR A 1 217 ? 17.113 11.666 -12.066 1.00 54.00 217 TYR A N 1
ATOM 1657 C CA . TYR A 1 217 ? 17.149 12.527 -10.879 1.00 54.00 217 TYR A CA 1
ATOM 1658 C C . TYR A 1 217 ? 18.498 13.242 -10.705 1.00 54.00 217 TYR A C 1
ATOM 1660 O O . TYR A 1 217 ? 18.683 13.955 -9.718 1.00 54.00 217 TYR A O 1
ATOM 1668 N N . GLY A 1 218 ? 19.446 13.053 -11.629 1.00 56.62 218 GLY A N 1
ATOM 1669 C CA . GLY A 1 218 ? 20.842 13.433 -11.426 1.00 56.62 218 GLY A CA 1
ATOM 1670 C C . GLY A 1 218 ? 21.562 12.517 -10.433 1.00 56.62 218 GLY A C 1
ATOM 1671 O O . GLY A 1 218 ? 22.580 12.934 -9.890 1.00 56.62 218 GLY A O 1
ATOM 1672 N N . LYS A 1 219 ? 21.001 11.332 -10.131 1.00 58.06 219 LYS A N 1
ATOM 1673 C CA . LYS A 1 219 ? 21.442 10.425 -9.058 1.00 58.06 219 LYS A CA 1
ATOM 1674 C C . LYS A 1 219 ? 21.254 8.959 -9.445 1.00 58.06 219 LYS A C 1
ATOM 1676 O O . LYS A 1 219 ? 20.223 8.582 -10.008 1.00 58.06 219 LYS A O 1
ATOM 1681 N N . SER A 1 220 ? 22.242 8.143 -9.103 1.00 63.72 220 SER A N 1
ATOM 1682 C CA . SER A 1 220 ? 22.179 6.679 -9.112 1.00 63.72 220 SER A CA 1
ATOM 1683 C C . SER A 1 220 ? 21.169 6.135 -8.098 1.00 63.72 220 SER A C 1
ATOM 1685 O O . SER A 1 220 ? 20.664 6.872 -7.251 1.00 63.72 220 SER A O 1
ATOM 1687 N N . TYR A 1 221 ? 20.860 4.838 -8.179 1.00 65.44 221 TYR A N 1
ATOM 1688 C CA . TYR A 1 221 ? 20.045 4.160 -7.167 1.00 65.44 221 TYR A CA 1
ATOM 1689 C C . TYR A 1 221 ? 20.681 4.297 -5.785 1.00 65.44 221 TYR A C 1
ATOM 1691 O O . TYR A 1 221 ? 19.999 4.637 -4.828 1.00 65.44 221 TYR A O 1
ATOM 1699 N N . GLU A 1 222 ? 21.993 4.088 -5.707 1.00 62.69 222 GLU A N 1
ATOM 1700 C CA . GLU A 1 222 ? 22.774 4.164 -4.480 1.00 62.69 222 GLU A CA 1
ATOM 1701 C C . GLU A 1 222 ? 22.741 5.579 -3.893 1.00 62.69 222 GLU A C 1
ATOM 1703 O O . GLU A 1 222 ? 22.464 5.740 -2.711 1.00 62.69 222 GLU A O 1
ATOM 1708 N N . GLU A 1 223 ? 22.921 6.614 -4.717 1.00 64.50 223 GLU A N 1
ATOM 1709 C CA . GLU A 1 223 ? 22.794 8.013 -4.282 1.00 64.50 223 GLU A CA 1
ATOM 1710 C C . GLU A 1 223 ? 21.350 8.375 -3.912 1.00 64.50 223 GLU A C 1
ATOM 1712 O O . GLU A 1 223 ? 21.121 9.143 -2.981 1.00 64.50 223 GLU A O 1
ATOM 1717 N N . PHE A 1 224 ? 20.350 7.829 -4.611 1.00 64.00 224 PHE A N 1
ATOM 1718 C CA . PHE A 1 224 ? 18.943 8.012 -4.256 1.00 64.00 224 PHE A CA 1
ATOM 1719 C C . PHE A 1 224 ? 18.630 7.353 -2.908 1.00 64.00 224 PHE A C 1
ATOM 1721 O O . PHE A 1 224 ? 17.945 7.957 -2.084 1.00 64.00 224 PHE A O 1
ATOM 1728 N N . GLU A 1 225 ? 19.158 6.155 -2.648 1.00 63.25 225 GLU A N 1
ATOM 1729 C CA . GLU A 1 225 ? 19.047 5.517 -1.342 1.00 63.25 225 GLU A CA 1
ATOM 1730 C C . GLU A 1 225 ? 19.781 6.306 -0.263 1.00 63.25 225 GLU A C 1
ATOM 1732 O O . GLU A 1 225 ? 19.217 6.602 0.785 1.00 63.25 225 GLU A O 1
ATOM 1737 N N . GLU A 1 226 ? 21.015 6.724 -0.501 1.00 61.94 226 GLU A N 1
ATOM 1738 C CA . GLU A 1 226 ? 21.754 7.505 0.484 1.00 61.94 226 GLU A CA 1
ATOM 1739 C C . GLU A 1 226 ? 21.127 8.882 0.734 1.00 61.94 226 GLU A C 1
ATOM 1741 O O . GLU A 1 226 ? 21.156 9.358 1.860 1.00 61.94 226 GLU A O 1
ATOM 1746 N N . ASP A 1 227 ? 20.490 9.523 -0.240 1.00 63.19 227 ASP A N 1
ATOM 1747 C CA . ASP A 1 227 ? 19.919 10.857 -0.029 1.00 63.19 227 ASP A CA 1
ATOM 1748 C C . ASP A 1 227 ? 18.479 10.836 0.488 1.00 63.19 227 ASP A C 1
ATOM 1750 O O . ASP A 1 227 ? 18.109 11.655 1.331 1.00 63.19 227 ASP A O 1
ATOM 1754 N N . VAL A 1 228 ? 17.644 9.921 -0.010 1.00 57.56 228 VAL A N 1
ATOM 1755 C CA . VAL A 1 228 ? 16.237 9.811 0.408 1.00 57.56 228 VAL A CA 1
ATOM 1756 C C . VAL A 1 228 ? 16.111 8.952 1.668 1.00 57.56 228 VAL A C 1
ATOM 1758 O O . VAL A 1 228 ? 15.186 9.153 2.462 1.00 57.56 228 VAL A O 1
ATOM 1761 N N . TYR A 1 229 ? 17.035 8.006 1.873 1.00 56.38 229 TYR A N 1
ATOM 1762 C CA . TYR A 1 229 ? 16.931 6.958 2.888 1.00 56.38 229 TYR A CA 1
ATOM 1763 C C . TYR A 1 229 ? 18.038 6.955 3.951 1.00 56.38 229 TYR A C 1
ATOM 1765 O O . TYR A 1 229 ? 17.955 6.171 4.903 1.00 56.38 229 TYR A O 1
ATOM 1773 N N . ARG A 1 230 ? 19.001 7.888 3.916 1.00 51.38 230 ARG A N 1
ATOM 1774 C CA . ARG A 1 230 ? 19.849 8.192 5.085 1.00 51.38 230 ARG A CA 1
ATOM 1775 C C . ARG A 1 230 ? 18.985 8.765 6.204 1.00 51.38 230 ARG A C 1
ATOM 1777 O O . ARG A 1 230 ? 18.598 9.928 6.191 1.00 51.38 230 ARG A O 1
ATOM 1784 N N . GLY A 1 231 ? 18.663 7.902 7.167 1.00 51.12 231 GLY A N 1
ATOM 1785 C CA . GLY A 1 231 ? 17.662 8.172 8.202 1.00 51.12 231 GLY A CA 1
ATOM 1786 C C . GLY A 1 231 ? 16.315 7.471 7.978 1.00 51.12 231 GLY A C 1
ATOM 1787 O O . GLY A 1 231 ? 15.313 7.920 8.511 1.00 51.12 231 GLY A O 1
ATOM 1788 N N . GLN A 1 232 ? 16.247 6.379 7.211 1.00 53.53 232 GLN A N 1
ATOM 1789 C CA . GLN A 1 232 ? 15.081 5.474 7.156 1.00 53.53 232 GLN A CA 1
ATOM 1790 C C . GLN A 1 232 ? 14.952 4.418 8.255 1.00 53.53 232 GLN A C 1
ATOM 1792 O O . GLN A 1 232 ? 13.808 4.046 8.512 1.00 53.53 232 GLN A O 1
ATOM 1797 N N . PRO A 1 233 ? 16.022 3.936 8.923 1.00 53.25 233 PRO A N 1
ATOM 1798 C CA . PRO A 1 233 ? 15.862 3.075 10.105 1.00 53.25 233 PRO A CA 1
ATOM 1799 C C . PRO A 1 233 ? 14.921 3.712 11.136 1.00 53.25 233 PRO A C 1
ATOM 1801 O O . PRO A 1 233 ? 14.032 3.119 11.728 1.00 53.25 233 PRO A O 1
ATOM 1804 N N . ALA A 1 234 ? 15.061 5.013 11.167 1.00 46.19 234 ALA A N 1
ATOM 1805 C CA . ALA A 1 234 ? 14.221 5.992 11.753 1.00 46.19 234 ALA A CA 1
ATOM 1806 C C . ALA A 1 234 ? 12.700 5.885 11.365 1.00 46.19 234 ALA A C 1
ATOM 1808 O O . ALA A 1 234 ? 11.808 5.823 12.206 1.00 46.19 234 ALA A O 1
ATOM 1809 N N . GLY A 1 235 ? 12.318 5.707 10.104 1.00 52.53 235 GLY A N 1
ATOM 1810 C CA . GLY A 1 235 ? 10.905 5.643 9.683 1.00 52.53 235 GLY A CA 1
ATOM 1811 C C . GLY A 1 235 ? 9.992 4.598 10.370 1.00 52.53 235 GLY A C 1
ATOM 1812 O O . GLY A 1 235 ? 8.772 4.720 10.226 1.00 52.53 235 GLY A O 1
ATOM 1813 N N . LEU A 1 236 ? 10.538 3.616 11.101 1.00 60.41 236 LEU A N 1
ATOM 1814 C CA . LEU A 1 236 ? 9.796 2.714 11.997 1.00 60.41 236 LEU A CA 1
ATOM 1815 C C . LEU A 1 236 ? 9.088 3.490 13.121 1.00 60.41 236 LEU A C 1
ATOM 1817 O O . LEU A 1 236 ? 7.867 3.446 13.255 1.00 60.41 236 LEU A O 1
ATOM 1821 N N . GLU A 1 237 ? 9.801 4.375 13.814 1.00 67.56 237 GLU A N 1
ATOM 1822 C CA . GLU A 1 237 ? 9.206 5.199 14.872 1.00 67.56 237 GLU A CA 1
ATOM 1823 C C . GLU A 1 237 ? 8.259 6.275 14.331 1.00 67.56 237 GLU A C 1
ATOM 1825 O O . GLU A 1 237 ? 7.658 6.992 15.110 1.00 67.56 237 GLU A O 1
ATOM 1830 N N . ASN A 1 238 ? 8.028 6.400 13.021 1.00 69.06 238 ASN A N 1
ATOM 1831 C CA . ASN A 1 238 ? 7.125 7.431 12.503 1.00 69.06 238 ASN A CA 1
ATOM 1832 C C . ASN A 1 238 ? 5.688 7.300 13.054 1.00 69.06 238 ASN A C 1
ATOM 1834 O O . ASN A 1 238 ? 5.014 8.305 13.272 1.00 69.06 238 ASN A O 1
ATOM 1838 N N . LEU A 1 239 ? 5.224 6.070 13.309 1.00 75.62 239 LEU A N 1
ATOM 1839 C CA . LEU A 1 239 ? 3.954 5.814 14.001 1.00 75.62 239 LEU A CA 1
ATOM 1840 C C . LEU A 1 239 ? 3.972 6.342 15.448 1.00 75.62 239 LEU A C 1
ATOM 1842 O O . LEU A 1 239 ? 2.929 6.748 15.962 1.00 75.62 239 LEU A O 1
ATOM 1846 N N . GLN A 1 240 ? 5.144 6.315 16.082 1.00 76.25 240 GLN A N 1
ATOM 1847 C CA . GLN A 1 240 ? 5.393 6.665 17.479 1.00 76.25 240 GLN A CA 1
ATOM 1848 C C . GLN A 1 240 ? 5.645 8.171 17.665 1.00 76.25 240 GLN A C 1
ATOM 1850 O O . GLN A 1 240 ? 5.089 8.779 18.574 1.00 76.25 240 GLN A O 1
ATOM 1855 N N . ASP A 1 241 ? 6.404 8.771 16.749 1.00 71.62 241 ASP A N 1
ATOM 1856 C CA . ASP A 1 241 ? 6.796 10.181 16.708 1.00 71.62 241 ASP A CA 1
ATOM 1857 C C . ASP A 1 241 ? 5.665 11.095 16.219 1.00 71.62 241 ASP A C 1
ATOM 1859 O O . ASP A 1 241 ? 5.634 12.283 16.543 1.00 71.62 241 ASP A O 1
ATOM 1863 N N . ASN A 1 242 ? 4.732 10.569 15.414 1.00 75.19 242 ASN A N 1
ATOM 1864 C CA . ASN A 1 242 ? 3.656 11.352 14.799 1.00 75.19 242 ASN A CA 1
ATOM 1865 C C . ASN A 1 242 ? 2.256 10.764 15.073 1.00 75.19 242 ASN A C 1
ATOM 1867 O O . ASN A 1 242 ? 1.505 10.488 14.129 1.00 75.19 242 ASN A O 1
ATOM 1871 N N . PRO A 1 243 ? 1.844 10.604 16.348 1.00 76.81 243 PRO A N 1
ATOM 1872 C CA . PRO A 1 243 ? 0.537 10.044 16.687 1.00 76.81 243 PRO A CA 1
ATOM 1873 C C . PRO A 1 243 ? -0.622 10.918 16.191 1.00 76.81 243 PRO A C 1
ATOM 1875 O O . PRO A 1 243 ? -1.650 10.394 15.765 1.00 76.81 243 PRO A O 1
ATOM 1878 N N . SER A 1 244 ? -0.455 12.245 16.157 1.00 75.06 244 SER A N 1
ATOM 1879 C CA . SER A 1 244 ? -1.441 13.182 15.592 1.00 75.06 244 SER A CA 1
ATOM 1880 C C . SER A 1 244 ? -1.721 12.900 14.110 1.00 75.06 244 SER A C 1
ATOM 1882 O O . SER A 1 244 ? -2.870 12.955 13.672 1.00 75.06 244 SER A O 1
ATOM 1884 N N . TYR A 1 245 ? -0.692 12.516 13.349 1.00 74.75 245 TYR A N 1
ATOM 1885 C CA . TYR A 1 245 ? -0.822 12.204 11.930 1.00 74.75 245 TYR A CA 1
ATOM 1886 C C . TYR A 1 245 ? -1.627 10.935 11.678 1.00 74.75 245 TYR A C 1
ATOM 1888 O O . TYR A 1 245 ? -2.545 10.929 10.864 1.00 74.75 245 TYR A O 1
ATOM 1896 N N . VAL A 1 246 ? -1.308 9.870 12.408 1.00 81.81 246 VAL A N 1
ATOM 1897 C CA . VAL A 1 246 ? -2.006 8.582 12.309 1.00 81.81 246 VAL A CA 1
ATOM 1898 C C . VAL A 1 246 ? -3.466 8.752 12.716 1.00 81.81 246 VAL A C 1
ATOM 1900 O O . VAL A 1 246 ? -4.363 8.232 12.062 1.00 81.81 246 VAL A O 1
ATOM 1903 N N . THR A 1 247 ? -3.707 9.558 13.748 1.00 80.12 247 THR A N 1
ATOM 1904 C CA . THR A 1 247 ? -5.047 9.847 14.261 1.00 80.12 247 THR A CA 1
ATOM 1905 C C . THR A 1 247 ? -5.905 10.614 13.252 1.00 80.12 247 THR A C 1
ATOM 1907 O O . THR A 1 247 ? -7.070 10.270 13.064 1.00 80.12 247 THR A O 1
ATOM 1910 N N . PHE A 1 248 ? -5.330 11.590 12.542 1.00 82.69 248 PHE A N 1
ATOM 1911 C CA . PHE A 1 248 ? -6.017 12.277 11.444 1.00 82.69 248 PHE A CA 1
ATOM 1912 C C . PHE A 1 248 ? -6.428 11.304 10.326 1.00 82.69 248 PHE A C 1
ATOM 1914 O O . PHE A 1 248 ? -7.532 11.386 9.789 1.00 82.69 248 PHE A O 1
ATOM 1921 N N . GLU A 1 249 ? -5.554 10.355 9.985 1.00 86.38 249 GLU A N 1
ATOM 1922 C CA . GLU A 1 249 ? -5.818 9.347 8.955 1.00 86.38 249 GLU A CA 1
ATOM 1923 C C . GLU A 1 249 ? -6.945 8.376 9.361 1.00 86.38 249 GLU A C 1
ATOM 1925 O O . GLU A 1 249 ? -7.756 8.006 8.511 1.00 86.38 249 GLU A O 1
ATOM 1930 N N . LEU A 1 250 ? -7.083 8.032 10.652 1.00 88.62 250 LEU A N 1
ATOM 1931 C CA . LEU A 1 250 ? -8.181 7.179 11.140 1.00 88.62 250 LEU A CA 1
ATOM 1932 C C . LEU A 1 250 ? -9.566 7.736 10.834 1.00 88.62 250 LEU A C 1
ATOM 1934 O O . LEU A 1 250 ? -10.488 6.968 10.563 1.00 88.62 250 LEU A O 1
ATOM 1938 N N . ALA A 1 251 ? -9.723 9.059 10.829 1.00 88.75 251 ALA A N 1
ATOM 1939 C CA . ALA A 1 251 ? -11.008 9.678 10.533 1.00 88.75 251 ALA A CA 1
ATOM 1940 C C . ALA A 1 251 ? -11.518 9.372 9.113 1.00 88.75 251 ALA A C 1
ATOM 1942 O O . ALA A 1 251 ? -12.708 9.518 8.839 1.00 88.75 251 ALA A O 1
ATOM 1943 N N . LYS A 1 252 ? -10.637 8.919 8.211 1.00 92.00 252 LYS A N 1
ATOM 1944 C CA . LYS A 1 252 ? -10.994 8.505 6.850 1.00 92.00 252 LYS A CA 1
ATOM 1945 C C . LYS A 1 252 ? -11.620 7.109 6.790 1.00 92.00 252 LYS A C 1
ATOM 1947 O O . LYS A 1 252 ? -12.101 6.720 5.727 1.00 92.00 252 LYS A O 1
ATOM 1952 N N . ILE A 1 253 ? -11.608 6.336 7.879 1.00 94.06 253 ILE A N 1
ATOM 1953 C CA . ILE A 1 253 ? -12.203 4.996 7.915 1.00 94.06 253 ILE A CA 1
ATOM 1954 C C . ILE A 1 253 ? -13.732 5.106 7.890 1.00 94.06 253 ILE A C 1
ATOM 1956 O O . ILE A 1 253 ? -14.353 5.644 8.808 1.00 94.06 253 ILE A O 1
ATOM 1960 N N . GLN A 1 254 ? -14.352 4.546 6.854 1.00 93.69 254 GLN A N 1
ATOM 1961 C CA . GLN A 1 254 ? -15.792 4.679 6.610 1.00 93.69 254 GLN A CA 1
ATOM 1962 C C . GLN A 1 254 ? -16.629 3.708 7.450 1.00 93.69 254 GLN A C 1
ATOM 1964 O O . GLN A 1 254 ? -17.696 4.061 7.943 1.00 93.69 254 GLN A O 1
ATOM 1969 N N . SER A 1 255 ? -16.143 2.487 7.666 1.00 94.56 255 SER A N 1
ATOM 1970 C CA . SER A 1 255 ? -16.845 1.487 8.475 1.00 94.56 255 SER A CA 1
ATOM 1971 C C . SER A 1 255 ? -16.691 1.787 9.970 1.00 94.56 255 SER A C 1
ATOM 1973 O O . SER A 1 255 ? -15.575 1.841 10.480 1.00 94.56 255 SER A O 1
ATOM 1975 N N . ASN A 1 256 ? -17.805 1.943 10.697 1.00 94.31 256 ASN A N 1
ATOM 1976 C CA . ASN A 1 256 ? -17.795 2.163 12.154 1.00 94.31 256 ASN A CA 1
ATOM 1977 C C . ASN A 1 256 ? -17.082 1.027 12.893 1.00 94.31 256 ASN A C 1
ATOM 1979 O O . ASN A 1 256 ? -16.252 1.261 13.768 1.00 94.31 256 ASN A O 1
ATOM 1983 N N . ARG A 1 257 ? -17.352 -0.218 12.484 1.00 94.00 257 ARG A N 1
ATOM 1984 C CA . ARG A 1 257 ? -16.688 -1.396 13.044 1.00 94.00 257 ARG A CA 1
ATOM 1985 C C . ARG A 1 257 ? -15.183 -1.377 12.788 1.00 94.00 257 ARG A C 1
ATOM 1987 O O . ARG A 1 257 ? -14.411 -1.654 13.698 1.00 94.00 257 ARG A O 1
ATOM 1994 N N . ARG A 1 258 ? -14.763 -1.031 11.568 1.00 95.06 258 ARG A N 1
ATOM 1995 C CA . ARG A 1 258 ? -13.342 -0.924 11.207 1.00 95.06 258 ARG A CA 1
ATOM 1996 C C . ARG A 1 258 ? -12.644 0.171 12.007 1.00 95.06 258 ARG A C 1
ATOM 1998 O O . ARG A 1 258 ? -11.560 -0.069 12.530 1.00 95.06 258 ARG A O 1
ATOM 2005 N N . LEU A 1 259 ? -13.270 1.347 12.099 1.00 94.44 259 LEU A N 1
ATOM 2006 C CA . LEU A 1 259 ? -12.755 2.490 12.849 1.00 94.44 259 LEU A CA 1
ATOM 2007 C C . LEU A 1 259 ? -12.533 2.093 14.305 1.00 94.44 259 LEU A C 1
ATOM 2009 O O . LEU A 1 259 ? -11.447 2.307 14.832 1.00 94.44 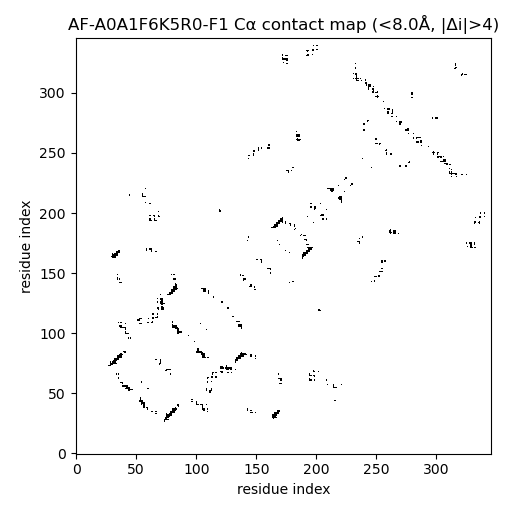259 LEU A O 1
ATOM 2013 N N . GLN A 1 260 ? -13.528 1.444 14.908 1.00 93.69 260 GLN A N 1
ATOM 2014 C CA . GLN A 1 260 ? -13.430 0.940 16.266 1.00 93.69 260 GLN A CA 1
ATOM 2015 C C . GLN A 1 260 ? -12.258 -0.027 16.445 1.00 93.69 260 GLN A C 1
ATOM 2017 O O . GLN A 1 260 ? -11.409 0.189 17.303 1.00 93.69 260 GLN A O 1
ATOM 2022 N N . GLU A 1 261 ? -12.195 -1.089 15.638 1.00 93.94 261 GLU A N 1
ATOM 2023 C CA . GLU A 1 261 ? -11.156 -2.112 15.770 1.00 93.94 261 GLU A CA 1
ATOM 2024 C C . GLU A 1 261 ? -9.754 -1.510 15.621 1.00 93.94 261 GLU A C 1
ATOM 2026 O O . GLU A 1 261 ? -8.884 -1.767 16.454 1.00 93.94 261 GLU A O 1
ATOM 2031 N N . ILE A 1 262 ? -9.530 -0.677 14.603 1.00 94.31 262 ILE A N 1
ATOM 2032 C CA . ILE A 1 262 ? -8.222 -0.053 14.380 1.00 94.31 262 ILE A CA 1
ATOM 2033 C C . ILE A 1 262 ? -7.886 0.916 15.521 1.00 94.31 262 ILE A C 1
ATOM 2035 O O . ILE A 1 262 ? -6.767 0.883 16.033 1.00 94.31 262 ILE A O 1
ATOM 2039 N N . ALA A 1 263 ? -8.834 1.742 15.968 1.00 92.25 263 ALA A N 1
ATOM 2040 C CA . ALA A 1 263 ? -8.581 2.710 17.030 1.00 92.25 263 ALA A CA 1
ATOM 2041 C C . ALA A 1 263 ? -8.305 2.044 18.390 1.00 92.25 263 ALA A C 1
ATOM 2043 O O . ALA A 1 263 ? -7.384 2.458 19.097 1.00 92.25 263 ALA A O 1
ATOM 2044 N N . THR A 1 264 ? -9.025 0.973 18.743 1.00 93.00 264 THR A N 1
ATOM 2045 C CA . THR A 1 264 ? -8.752 0.189 19.958 1.00 93.00 264 THR A CA 1
ATOM 2046 C C . THR A 1 264 ? -7.379 -0.491 19.890 1.00 93.00 264 THR A C 1
ATOM 2048 O O . THR A 1 264 ? -6.640 -0.474 20.877 1.00 93.00 264 THR A O 1
ATOM 2051 N N . ASN A 1 265 ? -6.993 -1.051 18.735 1.00 93.44 265 ASN A N 1
ATOM 2052 C CA . ASN A 1 265 ? -5.664 -1.651 18.566 1.00 93.44 265 ASN A CA 1
ATOM 2053 C C . ASN A 1 265 ? -4.545 -0.606 18.660 1.00 93.44 265 ASN A C 1
ATOM 2055 O O . ASN A 1 265 ? -3.550 -0.844 19.345 1.00 93.44 265 ASN A O 1
ATOM 2059 N N . LEU A 1 266 ? -4.732 0.577 18.070 1.00 91.00 266 LEU A N 1
ATOM 2060 C CA . LEU A 1 266 ? -3.781 1.683 18.198 1.00 91.00 266 LEU A CA 1
ATOM 2061 C C . LEU A 1 266 ? -3.663 2.184 19.638 1.00 91.00 266 LEU A C 1
ATOM 2063 O O . LEU A 1 266 ? -2.550 2.407 20.112 1.00 91.00 266 LEU A O 1
ATOM 2067 N N . LYS A 1 267 ? -4.780 2.285 20.371 1.00 90.38 267 LYS A N 1
ATOM 2068 C CA . LYS A 1 267 ? -4.779 2.610 21.807 1.00 90.38 267 LYS A CA 1
ATOM 2069 C C . LYS A 1 267 ? -3.910 1.629 22.594 1.00 90.38 267 LYS A C 1
ATOM 2071 O O . LYS A 1 267 ? -3.059 2.048 23.377 1.00 90.38 267 LYS A O 1
ATOM 2076 N N . ALA A 1 268 ? -4.079 0.328 22.355 1.00 91.12 268 ALA A N 1
ATOM 2077 C CA . ALA A 1 268 ? -3.275 -0.711 22.997 1.00 91.12 268 ALA A CA 1
ATOM 2078 C C . ALA A 1 268 ? -1.794 -0.656 22.575 1.00 91.12 268 ALA A C 1
ATOM 2080 O O . ALA A 1 268 ? -0.907 -0.817 23.417 1.00 91.12 268 ALA A O 1
ATOM 2081 N N . TYR A 1 269 ? -1.522 -0.400 21.292 1.00 90.56 269 TYR A N 1
ATOM 2082 C CA . TYR A 1 269 ? -0.171 -0.237 20.756 1.00 90.56 269 TYR A CA 1
ATOM 2083 C C . TYR A 1 269 ? 0.576 0.909 21.449 1.00 90.56 269 TYR A C 1
ATOM 2085 O O . TYR A 1 269 ? 1.666 0.703 21.988 1.00 90.56 269 TYR A O 1
ATOM 2093 N N . TYR A 1 270 ? -0.034 2.094 21.501 1.00 87.56 270 TYR A N 1
ATOM 2094 C CA . TYR A 1 270 ? 0.556 3.277 22.119 1.00 87.56 270 TYR A CA 1
ATOM 2095 C C . TYR A 1 270 ? 0.725 3.134 23.632 1.00 87.56 270 TYR A C 1
ATOM 2097 O O . TYR A 1 270 ? 1.788 3.474 24.150 1.00 87.56 270 TYR A O 1
ATOM 2105 N N . ALA A 1 271 ? -0.242 2.529 24.329 1.00 87.94 271 ALA A N 1
ATOM 2106 C CA . ALA A 1 271 ? -0.099 2.218 25.750 1.00 87.94 271 ALA A CA 1
ATOM 2107 C C . ALA A 1 271 ? 1.100 1.290 26.018 1.00 87.94 271 ALA A C 1
ATOM 2109 O O . ALA A 1 271 ? 1.910 1.564 26.899 1.00 87.94 271 ALA A O 1
ATOM 2110 N N . LYS A 1 272 ? 1.272 0.224 25.221 1.00 88.81 272 LYS A N 1
ATOM 2111 C CA . LYS A 1 272 ? 2.402 -0.714 25.353 1.00 88.81 272 LYS A CA 1
ATOM 2112 C C . LYS A 1 272 ? 3.759 -0.044 25.114 1.00 88.81 272 LYS A C 1
ATOM 2114 O O . LYS A 1 272 ? 4.758 -0.455 25.700 1.00 88.81 272 LYS A O 1
ATOM 2119 N N . LYS A 1 273 ? 3.800 0.945 24.225 1.00 83.00 273 LYS A N 1
ATOM 2120 C CA . LYS A 1 273 ? 5.009 1.678 23.837 1.00 83.00 273 L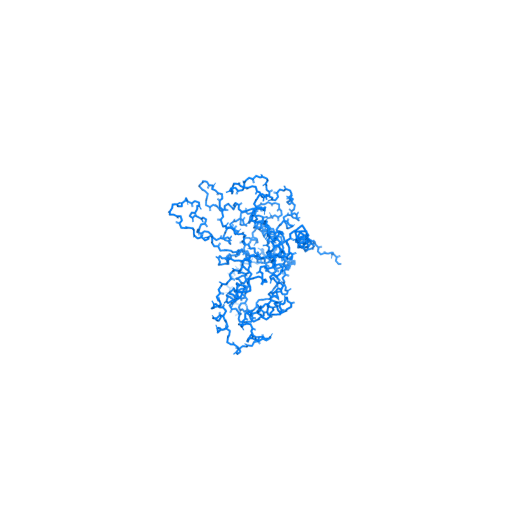YS A CA 1
ATOM 2121 C C . LYS A 1 273 ? 5.260 2.936 24.680 1.00 83.00 273 LYS A C 1
ATOM 2123 O O . LYS A 1 273 ? 6.244 3.620 24.433 1.00 83.00 273 LYS A O 1
ATOM 2128 N N . ASN A 1 274 ? 4.423 3.216 25.683 1.00 84.75 274 ASN A N 1
ATOM 2129 C CA . ASN A 1 274 ? 4.476 4.431 26.507 1.00 84.75 274 ASN A CA 1
ATOM 2130 C C . ASN A 1 274 ? 4.402 5.731 25.684 1.00 84.75 274 ASN A C 1
ATOM 2132 O O . ASN A 1 274 ? 5.042 6.727 26.016 1.00 84.75 274 ASN A O 1
ATOM 2136 N N . ILE A 1 275 ? 3.620 5.719 24.605 1.00 82.06 275 ILE A N 1
ATOM 2137 C CA . ILE A 1 275 ? 3.434 6.875 23.725 1.00 82.06 275 ILE A CA 1
ATOM 2138 C C . ILE A 1 275 ? 2.204 7.651 24.207 1.00 82.06 275 ILE A C 1
ATOM 2140 O O . ILE A 1 275 ? 1.144 7.038 24.379 1.00 82.06 275 ILE A O 1
ATOM 2144 N N . PRO A 1 276 ? 2.304 8.978 24.425 1.00 78.06 276 PRO A N 1
ATOM 2145 C CA . PRO A 1 276 ? 1.160 9.794 24.807 1.00 78.06 276 PRO A CA 1
ATOM 2146 C C . PRO A 1 276 ? 0.029 9.684 23.784 1.00 78.06 276 PRO A C 1
ATOM 2148 O O . PRO A 1 276 ? 0.200 9.973 22.599 1.00 78.06 276 PRO A O 1
ATOM 2151 N N . LEU A 1 277 ? -1.139 9.266 24.260 1.00 75.56 277 LEU A N 1
ATOM 2152 C CA . LEU A 1 277 ? -2.344 9.167 23.452 1.00 75.56 277 LEU A CA 1
ATOM 2153 C C . LEU A 1 277 ? -3.035 10.532 23.369 1.00 75.56 277 LEU A C 1
ATOM 2155 O O . LEU A 1 277 ? -3.189 11.194 24.397 1.00 75.56 277 LEU A O 1
ATOM 2159 N N . PRO A 1 278 ? -3.512 10.949 22.185 1.00 72.81 278 PRO A N 1
ATOM 2160 C CA . PRO A 1 278 ? -4.468 12.043 22.103 1.00 72.81 278 PRO A CA 1
ATOM 2161 C C . PRO A 1 278 ? -5.712 11.736 22.950 1.00 72.81 278 PRO A C 1
ATOM 2163 O O . PRO A 1 278 ? -6.184 10.597 22.962 1.00 72.81 278 PRO A O 1
ATOM 2166 N N . GLN A 1 279 ? -6.282 12.756 23.598 1.00 76.12 279 GLN A N 1
ATOM 2167 C CA . GLN A 1 279 ? -7.477 12.619 24.447 1.00 76.12 279 GLN A CA 1
ATOM 2168 C C . GLN A 1 279 ? -8.645 11.923 23.722 1.00 76.12 279 GLN A C 1
ATOM 2170 O O . GLN A 1 279 ? -9.387 11.159 24.329 1.00 76.12 279 GLN A O 1
ATOM 2175 N N . ALA A 1 280 ? -8.740 12.093 22.399 1.00 76.25 280 ALA A N 1
ATOM 2176 C CA . ALA A 1 280 ? -9.726 11.439 21.539 1.00 76.25 280 ALA A CA 1
ATOM 2177 C C . ALA A 1 280 ? -9.785 9.899 21.668 1.00 76.25 280 ALA A C 1
ATOM 2179 O O . ALA A 1 280 ? -10.797 9.303 21.315 1.00 76.25 280 ALA A O 1
ATOM 2180 N N . TYR A 1 281 ? -8.728 9.237 22.160 1.00 79.06 281 TYR A N 1
ATOM 2181 C CA . TYR A 1 281 ? -8.713 7.782 22.367 1.00 79.06 281 TYR A CA 1
ATOM 2182 C C . TYR A 1 281 ? -9.313 7.339 23.708 1.00 79.06 281 TYR A C 1
ATOM 2184 O O . TYR A 1 281 ? -9.571 6.145 23.889 1.00 79.06 281 TYR A O 1
ATOM 2192 N N . GLU A 1 282 ? -9.516 8.240 24.672 1.00 80.75 282 GLU A N 1
ATOM 2193 C CA . GLU A 1 282 ? -10.031 7.888 26.003 1.00 80.75 282 GLU A CA 1
ATOM 2194 C C . GLU A 1 282 ? -11.461 7.349 25.925 1.00 80.75 282 GLU A C 1
ATOM 2196 O O . GLU A 1 282 ? -11.752 6.313 26.524 1.00 80.75 282 GLU A O 1
ATOM 2201 N N . GLU A 1 283 ? -12.293 7.988 25.103 1.00 79.75 283 GLU A N 1
ATOM 2202 C CA . GLU A 1 283 ? -13.729 7.720 24.968 1.00 79.75 283 GLU A CA 1
ATOM 2203 C C . GLU A 1 283 ? -14.056 6.537 24.046 1.00 79.75 283 GLU A C 1
ATOM 2205 O O . GLU A 1 283 ? -15.193 6.068 24.014 1.00 79.75 283 GLU A O 1
ATOM 2210 N N . ILE A 1 284 ? -13.064 6.025 23.310 1.00 85.38 284 ILE A N 1
ATOM 2211 C CA . ILE A 1 284 ? -13.256 4.910 22.380 1.00 85.38 284 ILE A CA 1
ATOM 2212 C C . ILE A 1 284 ? -13.550 3.636 23.187 1.00 85.38 284 ILE A C 1
ATOM 2214 O O . ILE A 1 284 ? -12.720 3.253 24.029 1.00 85.38 284 ILE A O 1
ATOM 2218 N N . PRO A 1 285 ? -14.686 2.951 22.934 1.00 86.06 285 PRO A N 1
ATOM 2219 C CA . PRO A 1 285 ? -15.024 1.711 23.622 1.00 86.06 285 PRO A CA 1
ATOM 2220 C C . PRO A 1 285 ? -13.946 0.627 23.432 1.00 86.06 285 PRO A C 1
ATOM 2222 O O . PRO A 1 285 ? -13.064 0.731 22.578 1.00 86.06 285 PRO A O 1
ATOM 2225 N N . LEU A 1 286 ? -13.999 -0.450 24.214 1.00 87.31 286 LEU A N 1
ATOM 2226 C CA . LEU A 1 286 ? -13.100 -1.597 24.002 1.00 87.31 286 LEU A CA 1
ATOM 2227 C C . LEU A 1 286 ? -13.612 -2.549 22.912 1.00 87.31 286 LEU A C 1
ATOM 2229 O O . LEU A 1 286 ? -12.822 -3.221 22.258 1.00 87.31 286 LEU A O 1
ATOM 2233 N N . GLU A 1 287 ? -14.925 -2.577 22.695 1.00 90.44 287 GLU A N 1
ATOM 2234 C CA . GLU A 1 287 ? -15.604 -3.444 21.733 1.00 90.44 287 GLU A CA 1
ATOM 2235 C C . GLU A 1 287 ? -16.534 -2.619 20.840 1.00 90.44 287 GLU A C 1
ATOM 2237 O O . GLU A 1 287 ? -16.873 -1.482 21.164 1.00 90.44 287 GLU A O 1
ATOM 2242 N N . TYR A 1 288 ? -16.936 -3.173 19.696 1.00 91.50 288 TYR A N 1
ATOM 2243 C CA . TYR A 1 288 ? -17.868 -2.492 18.799 1.00 91.50 288 TYR A CA 1
ATOM 2244 C C . TYR A 1 288 ? -19.227 -2.262 19.463 1.00 91.50 288 TYR A C 1
ATOM 2246 O O . TYR A 1 288 ? -19.836 -3.199 19.974 1.00 91.50 288 TYR A O 1
ATOM 2254 N N . ASN A 1 289 ? -19.697 -1.015 19.417 1.00 92.31 289 ASN A N 1
ATOM 2255 C CA . ASN A 1 289 ? -20.957 -0.587 20.008 1.00 92.31 289 ASN A CA 1
ATOM 2256 C C . ASN A 1 289 ? -21.723 0.275 19.000 1.00 92.31 289 ASN A C 1
ATOM 2258 O O . ASN A 1 289 ? -21.315 1.396 18.721 1.00 92.31 289 ASN A O 1
ATOM 2262 N N . ASP A 1 290 ? -22.844 -0.222 18.484 1.00 92.00 290 ASP A N 1
ATOM 2263 C CA . ASP A 1 290 ? -23.654 0.470 17.475 1.00 92.00 290 ASP A CA 1
ATOM 2264 C C . ASP A 1 290 ? -24.351 1.747 17.982 1.00 92.00 290 ASP A C 1
ATOM 2266 O O . ASP A 1 290 ? -24.783 2.558 17.166 1.00 92.00 290 ASP A O 1
ATOM 2270 N N . GLN A 1 291 ? -24.411 1.954 19.302 1.00 93.38 291 GLN A N 1
ATOM 2271 C CA . GLN A 1 291 ? -24.932 3.173 19.931 1.00 93.38 291 GLN A CA 1
ATOM 2272 C C . GLN A 1 291 ? -23.864 4.255 20.138 1.00 93.38 291 GLN A C 1
ATOM 2274 O O . GLN A 1 291 ? -24.188 5.362 20.564 1.00 93.38 291 GLN A O 1
ATOM 2279 N N . PHE A 1 292 ? -22.587 3.944 19.903 1.00 93.62 292 PHE A N 1
ATOM 2280 C CA . PHE A 1 292 ? -21.513 4.923 20.030 1.00 93.62 292 PHE A CA 1
ATOM 2281 C C . PHE A 1 292 ? -21.526 5.895 18.842 1.00 93.62 292 PHE A C 1
ATOM 2283 O O . PHE A 1 292 ? -21.672 5.483 17.689 1.00 93.62 292 PHE A O 1
ATOM 2290 N N . ASP A 1 293 ? -21.350 7.190 19.111 1.00 92.50 293 ASP A N 1
ATOM 2291 C CA . ASP A 1 293 ? -21.375 8.228 18.078 1.00 92.50 293 ASP A CA 1
ATOM 2292 C C . ASP A 1 293 ? -20.050 8.272 17.295 1.00 92.50 293 ASP A C 1
ATOM 2294 O O . ASP A 1 293 ? -19.139 9.064 17.551 1.00 92.50 293 ASP A O 1
ATOM 2298 N N . TYR A 1 294 ? -19.929 7.371 16.319 1.00 92.12 294 TYR A N 1
ATOM 2299 C CA . TYR A 1 294 ? -18.750 7.286 15.458 1.00 92.12 294 TYR A CA 1
ATOM 2300 C C . TYR A 1 294 ? -18.577 8.500 14.537 1.00 92.12 294 TYR A C 1
ATOM 2302 O O . TYR A 1 294 ? -17.447 8.805 14.155 1.00 92.12 294 TYR A O 1
ATOM 2310 N N . GLU A 1 295 ? -19.654 9.207 14.190 1.00 91.81 295 GLU A N 1
ATOM 2311 C CA . GLU A 1 295 ? -19.564 10.432 13.386 1.00 91.81 295 GLU A CA 1
ATOM 2312 C C . GLU A 1 295 ? -18.970 11.582 14.200 1.00 91.81 295 GLU A C 1
ATOM 2314 O O . GLU A 1 295 ? -18.108 12.320 13.705 1.00 91.81 295 GLU A O 1
ATOM 2319 N N . PHE A 1 296 ? -19.355 11.690 15.474 1.00 90.50 296 PHE A N 1
ATOM 2320 C CA . PHE A 1 296 ? -18.706 12.593 16.415 1.00 90.50 296 PHE A CA 1
ATOM 2321 C C . PHE A 1 296 ? -17.224 12.246 16.584 1.00 90.50 296 PHE A C 1
ATOM 2323 O O . PHE A 1 296 ? -16.382 13.138 16.458 1.00 90.50 296 PHE A O 1
ATOM 2330 N N . LEU A 1 297 ? -16.880 10.961 16.763 1.00 89.06 297 LEU A N 1
ATOM 2331 C CA . LEU A 1 297 ? -15.482 10.528 16.847 1.00 89.06 297 LEU A CA 1
ATOM 2332 C C . LEU A 1 297 ? -14.689 10.933 15.596 1.00 89.06 297 LEU A C 1
ATOM 2334 O O . LEU A 1 297 ? -13.661 11.592 15.728 1.00 89.06 297 LEU A O 1
ATOM 2338 N N . ARG A 1 298 ? -15.158 10.609 14.380 1.00 91.62 298 ARG A N 1
ATOM 2339 C CA . ARG A 1 298 ? -14.483 11.018 13.129 1.00 91.62 298 ARG A CA 1
ATOM 2340 C C . ARG A 1 298 ? -14.270 12.526 13.070 1.00 91.62 298 ARG A C 1
ATOM 2342 O O . ARG A 1 298 ? -13.165 12.979 12.775 1.00 91.62 298 ARG A O 1
ATOM 2349 N N . SER A 1 299 ? -15.311 13.295 13.382 1.00 88.50 299 SER A N 1
ATOM 2350 C CA . SER A 1 299 ? -15.260 14.759 13.378 1.00 88.50 299 SER A CA 1
ATOM 2351 C C . SER A 1 299 ? -14.233 15.296 14.374 1.00 88.50 299 SER A C 1
ATOM 2353 O O . SER A 1 299 ? -13.490 16.220 14.049 1.00 88.50 299 SER A O 1
ATOM 2355 N N . HIS A 1 300 ? -14.144 14.696 15.561 1.00 86.19 300 HIS A N 1
ATOM 2356 C CA . HIS A 1 300 ? -13.181 15.078 16.588 1.00 86.19 300 HIS A CA 1
ATOM 2357 C C . HIS A 1 300 ? -11.740 14.709 16.198 1.00 86.19 300 HIS A C 1
ATOM 2359 O O . HIS A 1 300 ? -10.836 15.534 16.327 1.00 86.19 300 HIS A O 1
ATOM 2365 N N . LEU A 1 301 ? -11.522 13.516 15.630 1.00 86.25 301 LEU A N 1
ATOM 2366 C CA . LEU A 1 301 ? -10.214 13.081 15.124 1.00 86.25 301 LEU A CA 1
ATOM 2367 C C . LEU A 1 301 ? -9.684 14.016 14.016 1.00 86.25 301 LEU A C 1
ATOM 2369 O O . LEU A 1 301 ? -8.487 14.301 13.982 1.00 86.25 301 LEU A O 1
ATOM 2373 N N . LEU A 1 302 ? -10.560 14.554 13.154 1.00 83.56 302 LEU A N 1
ATOM 2374 C CA . LEU A 1 302 ? -10.194 15.532 12.113 1.00 83.56 302 LEU A CA 1
ATOM 2375 C C . LEU A 1 302 ? -9.764 16.899 12.662 1.00 83.56 302 LEU A C 1
ATOM 2377 O O . LEU A 1 302 ? -9.074 17.642 11.964 1.00 83.56 302 LEU A O 1
ATOM 2381 N N . GLN A 1 303 ? -10.187 17.255 13.877 1.00 81.94 303 GLN A N 1
ATOM 2382 C CA . GLN A 1 303 ? -9.903 18.556 14.494 1.00 81.94 303 GLN A CA 1
ATOM 2383 C C . GLN A 1 303 ? -8.565 18.592 15.240 1.00 81.94 303 GLN A C 1
ATOM 2385 O O . GLN A 1 303 ? -8.121 19.670 15.644 1.00 81.94 303 GLN A O 1
ATOM 2390 N N . ILE A 1 304 ? -7.912 17.443 15.427 1.00 74.31 304 ILE A N 1
ATOM 2391 C CA . ILE A 1 304 ? -6.618 17.370 16.104 1.00 74.31 304 ILE A CA 1
ATOM 2392 C C . ILE A 1 304 ? -5.596 18.173 15.301 1.00 74.31 304 ILE A C 1
ATOM 2394 O O . ILE A 1 304 ? -5.348 17.903 14.124 1.00 74.31 304 ILE A O 1
ATOM 2398 N N . GLN A 1 305 ? -4.999 19.178 15.949 1.00 66.69 305 GLN A N 1
ATOM 2399 C CA . GLN A 1 305 ? -3.983 20.002 15.311 1.00 66.69 305 GLN A CA 1
ATOM 2400 C C . GLN A 1 305 ? -2.812 19.132 14.862 1.00 66.69 305 GLN A C 1
ATOM 2402 O O . GLN A 1 305 ? -2.214 18.385 15.638 1.00 66.69 305 GLN A O 1
ATOM 2407 N N . PHE A 1 306 ? -2.487 19.255 13.580 1.00 62.09 306 PHE A N 1
ATOM 2408 C CA . PHE A 1 306 ? -1.393 18.525 12.976 1.00 62.09 306 PHE A CA 1
ATOM 2409 C C . PHE A 1 306 ? -0.052 19.072 13.476 1.00 62.09 306 PHE A C 1
ATOM 2411 O O . PHE A 1 306 ? 0.392 20.139 13.050 1.00 62.09 306 PHE A O 1
ATOM 2418 N N . SER A 1 307 ? 0.616 18.320 14.348 1.00 58.00 307 SER A N 1
ATOM 2419 C CA . SER A 1 307 ? 2.026 18.520 14.671 1.00 58.00 307 SER A CA 1
ATOM 2420 C C . SER A 1 307 ? 2.848 17.421 14.003 1.00 58.00 307 SER A C 1
ATOM 2422 O O . SER A 1 307 ? 2.920 16.293 14.485 1.00 58.00 307 SER A O 1
ATOM 2424 N N . LYS A 1 308 ? 3.474 17.735 12.864 1.00 56.75 308 LYS A N 1
ATOM 2425 C CA . LYS A 1 308 ? 4.543 16.880 12.341 1.00 56.75 308 LYS A CA 1
ATOM 2426 C C . LYS A 1 308 ? 5.787 17.156 13.165 1.00 56.75 308 LYS A C 1
ATOM 2428 O O . LYS A 1 308 ? 6.358 18.242 13.055 1.00 56.75 308 LYS A O 1
ATOM 2433 N N . HIS A 1 309 ? 6.188 16.209 13.995 1.00 55.44 309 HIS A N 1
ATOM 2434 C CA . HIS A 1 309 ? 7.440 16.335 14.719 1.00 55.44 309 HIS A CA 1
ATOM 2435 C C . HIS A 1 309 ? 8.602 15.983 13.792 1.00 55.44 309 HIS A C 1
ATOM 2437 O O . HIS A 1 309 ? 8.474 15.183 12.858 1.00 55.44 309 HIS A O 1
ATOM 2443 N N . GLY A 1 310 ? 9.734 16.652 14.022 1.00 52.69 310 GLY A N 1
ATOM 2444 C CA . GLY A 1 310 ? 10.999 16.236 13.442 1.00 52.69 310 GLY A CA 1
ATOM 2445 C C . GLY A 1 310 ? 11.235 14.780 13.809 1.00 52.69 310 GLY A C 1
ATOM 2446 O O . GLY A 1 310 ? 10.985 14.362 14.935 1.00 52.69 310 GLY A O 1
ATOM 2447 N N . TYR A 1 311 ? 11.642 14.017 12.813 1.00 58.97 311 TYR A N 1
ATOM 2448 C CA . TYR A 1 311 ? 11.871 12.601 12.959 1.00 58.97 311 TYR A CA 1
ATOM 2449 C C . TYR A 1 311 ? 13.130 12.380 13.841 1.00 58.97 311 TYR A C 1
ATOM 2451 O O . TYR A 1 311 ? 14.198 12.887 13.481 1.00 58.97 311 TYR A O 1
ATOM 2459 N N . ASN A 1 312 ? 13.023 11.665 14.975 1.00 55.22 312 ASN A N 1
ATOM 2460 C CA . ASN A 1 312 ? 14.121 11.563 15.953 1.00 55.22 312 ASN A CA 1
ATOM 2461 C C . ASN A 1 312 ? 14.924 10.258 15.852 1.00 55.22 312 ASN A C 1
ATOM 2463 O O . ASN A 1 312 ? 16.143 10.341 15.733 1.00 55.22 312 ASN A O 1
ATOM 2467 N N . GLY A 1 313 ? 14.304 9.076 15.831 1.00 57.66 313 GLY A N 1
ATOM 2468 C CA . GLY A 1 313 ? 14.969 7.803 15.477 1.00 57.66 313 GLY A CA 1
ATOM 2469 C C . GLY A 1 313 ? 16.150 7.399 16.271 1.00 57.66 313 GLY A C 1
ATOM 2470 O O . GLY A 1 313 ? 17.078 6.809 15.721 1.00 57.66 313 GLY A O 1
ATOM 2471 N N . GLU A 1 314 ? 16.109 7.727 17.546 1.00 61.97 314 GLU A N 1
ATOM 2472 C CA . GLU A 1 314 ? 17.205 7.459 18.452 1.00 61.97 314 GLU A CA 1
ATOM 2473 C C . GLU A 1 314 ? 17.493 5.952 18.538 1.00 61.97 314 GLU A C 1
ATOM 2475 O O . GLU A 1 314 ? 18.664 5.585 18.560 1.00 61.97 314 GLU A O 1
ATOM 2480 N N . GLU A 1 315 ? 16.477 5.076 18.465 1.00 64.31 315 GLU A N 1
ATOM 2481 C CA . GLU A 1 315 ? 16.671 3.612 18.484 1.00 64.31 315 GLU A CA 1
ATOM 2482 C C . GLU A 1 315 ? 17.450 3.098 17.263 1.00 64.31 315 GLU A C 1
ATOM 2484 O O . GLU A 1 315 ? 18.200 2.126 17.362 1.00 64.31 315 GLU A O 1
ATOM 2489 N N . TYR A 1 316 ? 17.317 3.766 16.113 1.00 65.38 316 TYR A N 1
ATOM 2490 C CA . TYR A 1 316 ? 17.893 3.295 14.856 1.00 65.38 316 TYR A CA 1
ATOM 2491 C C . TYR A 1 316 ? 18.982 4.210 14.272 1.00 65.38 316 TYR A C 1
ATOM 2493 O O . TYR A 1 316 ? 19.384 4.058 13.111 1.00 65.38 316 TYR A O 1
ATOM 2501 N N . LYS A 1 317 ? 19.488 5.153 15.071 1.00 64.75 317 LYS A N 1
ATOM 2502 C CA . LYS A 1 317 ? 20.663 5.966 14.742 1.00 64.75 317 LYS A CA 1
ATOM 2503 C C . LYS A 1 317 ? 21.954 5.168 14.949 1.00 64.75 317 LYS A C 1
ATOM 2505 O O . LYS A 1 317 ? 22.059 4.318 15.826 1.00 64.75 317 LYS A O 1
ATOM 2510 N N . GLY A 1 318 ? 22.970 5.481 14.146 1.00 66.94 318 GLY A N 1
ATOM 2511 C CA . GLY A 1 318 ? 24.278 4.820 14.216 1.00 66.94 318 GLY A CA 1
ATOM 2512 C C . GLY A 1 318 ? 24.322 3.445 13.539 1.00 66.94 318 GLY A C 1
ATOM 2513 O O . GLY A 1 318 ? 23.333 2.961 12.989 1.00 66.94 318 GLY A O 1
ATOM 2514 N N . GLU A 1 319 ? 25.507 2.831 13.530 1.00 73.50 319 GLU A N 1
ATOM 2515 C CA . GLU A 1 319 ? 25.767 1.578 12.803 1.00 73.50 319 GLU A CA 1
ATOM 2516 C C . GLU A 1 319 ? 24.895 0.413 13.293 1.00 73.50 319 GLU A C 1
ATOM 2518 O O . GLU A 1 319 ? 24.368 -0.345 12.475 1.00 73.50 319 GLU A O 1
ATOM 2523 N N . ASP A 1 320 ? 24.682 0.309 14.607 1.00 76.81 320 ASP A N 1
ATOM 2524 C CA . ASP A 1 320 ? 23.864 -0.746 15.212 1.00 76.81 320 ASP A CA 1
ATOM 2525 C C . ASP A 1 320 ? 22.383 -0.617 14.837 1.00 76.81 320 ASP A C 1
ATOM 2527 O O . ASP A 1 320 ? 21.746 -1.607 14.473 1.00 76.81 320 ASP A O 1
ATOM 2531 N N . GLY A 1 321 ? 21.848 0.606 14.829 1.00 73.75 321 GLY A N 1
ATOM 2532 C CA . GLY A 1 321 ? 20.480 0.886 14.402 1.00 73.75 321 GLY A CA 1
ATOM 2533 C C . GLY A 1 321 ? 20.232 0.563 12.925 1.00 73.75 321 GLY A C 1
ATOM 2534 O O . GLY A 1 321 ? 19.244 -0.085 12.567 1.00 73.75 321 GLY A O 1
ATOM 2535 N N . VAL A 1 322 ? 21.180 0.931 12.056 1.00 74.44 322 VAL A N 1
ATOM 2536 C CA . VAL A 1 322 ? 21.153 0.572 10.626 1.00 74.44 322 VAL A CA 1
ATOM 2537 C C . VAL A 1 322 ? 21.218 -0.944 10.442 1.00 74.44 322 VAL A C 1
ATOM 2539 O O . VAL A 1 322 ? 20.488 -1.503 9.618 1.00 74.44 322 VAL A O 1
ATOM 2542 N N . LYS A 1 323 ? 22.079 -1.629 11.202 1.00 78.56 323 LYS A N 1
ATOM 2543 C CA . LYS A 1 323 ? 22.189 -3.089 11.163 1.00 78.56 323 LYS A CA 1
ATOM 2544 C C . LYS A 1 323 ? 20.880 -3.751 11.588 1.00 78.56 323 LYS A C 1
ATOM 2546 O O . LYS A 1 323 ? 20.394 -4.617 10.862 1.00 78.56 323 LYS A O 1
ATOM 2551 N N . HIS A 1 324 ? 20.283 -3.310 12.693 1.00 79.69 324 HIS A N 1
ATOM 2552 C CA . HIS A 1 324 ? 19.016 -3.848 13.177 1.00 79.69 324 HIS A CA 1
ATOM 2553 C C . HIS A 1 324 ? 17.892 -3.685 12.141 1.00 79.69 324 HIS A C 1
ATOM 2555 O O . HIS A 1 324 ? 17.176 -4.636 11.829 1.00 79.69 324 HIS A O 1
ATOM 2561 N N . TYR A 1 325 ? 17.789 -2.516 11.508 1.00 78.38 325 TYR A N 1
ATOM 2562 C CA . TYR A 1 325 ? 16.814 -2.300 10.440 1.00 78.38 325 TYR A CA 1
ATOM 2563 C C . TYR A 1 325 ? 17.018 -3.235 9.240 1.00 78.38 325 TYR A C 1
ATOM 2565 O O . TYR A 1 325 ? 16.058 -3.802 8.714 1.00 78.38 325 TYR A O 1
ATOM 2573 N N . ARG A 1 326 ? 18.271 -3.448 8.817 1.00 79.81 326 ARG A N 1
ATOM 2574 C CA . ARG A 1 326 ? 18.591 -4.401 7.741 1.00 79.81 326 ARG A CA 1
ATOM 2575 C C . ARG A 1 326 ? 18.177 -5.825 8.102 1.00 79.81 326 ARG A C 1
ATOM 2577 O O . ARG A 1 326 ? 17.716 -6.556 7.229 1.00 79.81 326 ARG A O 1
ATOM 2584 N N . GLU A 1 327 ? 18.297 -6.218 9.368 1.00 84.62 327 GLU A N 1
ATOM 2585 C CA . GLU A 1 327 ? 17.816 -7.518 9.851 1.00 84.62 327 GLU A CA 1
ATOM 2586 C C . GLU A 1 327 ? 16.287 -7.629 9.752 1.00 84.62 327 GLU A C 1
ATOM 2588 O O . GLU A 1 327 ? 15.780 -8.661 9.304 1.00 84.62 327 GLU A O 1
ATOM 2593 N N . LEU A 1 328 ? 15.548 -6.564 10.087 1.00 85.88 328 LEU A N 1
ATOM 2594 C CA . LEU A 1 328 ? 14.090 -6.514 9.926 1.00 85.88 328 LEU A CA 1
ATOM 2595 C C . LEU A 1 328 ? 13.674 -6.605 8.451 1.00 85.88 328 LEU A C 1
ATOM 2597 O O . LEU A 1 328 ? 12.781 -7.383 8.112 1.00 85.88 328 LEU A O 1
ATOM 2601 N N . ALA A 1 329 ? 14.334 -5.860 7.559 1.00 85.25 329 ALA A N 1
ATOM 2602 C CA . ALA A 1 329 ? 14.069 -5.932 6.121 1.00 85.25 329 ALA A CA 1
ATOM 2603 C C . ALA A 1 329 ? 14.375 -7.336 5.569 1.00 85.25 329 ALA A C 1
ATOM 2605 O O . ALA A 1 329 ? 13.562 -7.929 4.859 1.00 85.25 329 ALA A O 1
ATOM 2606 N N . ALA A 1 330 ? 15.498 -7.935 5.982 1.00 86.81 330 ALA A N 1
ATOM 2607 C CA . ALA A 1 330 ? 15.847 -9.305 5.614 1.00 86.81 330 ALA A CA 1
ATOM 2608 C C . ALA A 1 330 ? 14.821 -10.333 6.122 1.00 86.81 330 ALA A C 1
ATOM 2610 O O . ALA A 1 330 ? 14.576 -11.334 5.447 1.00 86.81 330 ALA A O 1
ATOM 2611 N N . MET A 1 331 ? 14.208 -10.104 7.288 1.00 90.31 331 MET A N 1
ATOM 2612 C CA . MET A 1 331 ? 13.131 -10.950 7.807 1.00 90.31 331 MET A CA 1
ATOM 2613 C C . MET A 1 331 ? 11.888 -10.891 6.914 1.00 90.31 331 MET A C 1
ATOM 2615 O O . MET A 1 331 ? 11.372 -11.946 6.554 1.00 90.31 331 MET A O 1
ATOM 2619 N N . VAL A 1 332 ? 11.455 -9.697 6.490 1.00 90.50 332 VAL A N 1
ATOM 2620 C CA . VAL A 1 332 ? 10.344 -9.541 5.526 1.00 90.50 332 VAL A CA 1
ATOM 2621 C C . VAL A 1 332 ? 10.656 -10.260 4.211 1.00 90.50 332 VAL A C 1
ATOM 2623 O O . VAL A 1 332 ? 9.804 -10.965 3.661 1.00 90.50 332 VAL A O 1
ATOM 2626 N N . GLY A 1 333 ? 11.897 -10.149 3.732 1.00 90.81 333 GLY A N 1
ATOM 2627 C CA . GLY A 1 333 ? 12.353 -10.871 2.549 1.00 90.81 333 GLY A CA 1
ATOM 2628 C C . GLY A 1 333 ? 12.241 -12.393 2.708 1.00 90.81 333 GLY A C 1
ATOM 2629 O O . GLY A 1 333 ? 11.654 -13.061 1.858 1.00 90.81 333 GLY A O 1
ATOM 2630 N N . LYS A 1 334 ? 12.729 -12.950 3.823 1.00 93.75 334 LYS A N 1
ATOM 2631 C CA . LYS A 1 334 ? 12.626 -14.391 4.122 1.00 93.75 334 LYS A CA 1
ATOM 2632 C C . LYS A 1 334 ? 11.177 -14.864 4.255 1.00 93.75 334 LYS A C 1
ATOM 2634 O O . LYS A 1 334 ? 10.842 -15.938 3.767 1.00 93.75 334 LYS A O 1
ATOM 2639 N N . GLU A 1 335 ? 10.316 -14.075 4.897 1.00 94.62 335 GLU A N 1
ATOM 2640 C CA . GLU A 1 335 ? 8.881 -14.369 5.016 1.00 94.62 335 GLU A CA 1
ATOM 2641 C C . GLU A 1 335 ? 8.200 -14.394 3.639 1.00 94.62 335 GLU A C 1
ATOM 2643 O O . GLU A 1 335 ? 7.379 -15.273 3.371 1.00 94.62 335 GLU A O 1
ATOM 2648 N N . THR A 1 336 ? 8.587 -13.481 2.742 1.00 96.38 336 THR A N 1
ATOM 2649 C CA . THR A 1 336 ? 8.118 -13.464 1.348 1.00 96.38 336 THR A CA 1
ATOM 2650 C C . THR A 1 336 ? 8.575 -14.714 0.599 1.00 96.38 336 THR A C 1
ATOM 2652 O O . THR A 1 336 ? 7.762 -15.382 -0.034 1.00 96.38 336 THR A O 1
ATOM 2655 N N . GLU A 1 337 ? 9.859 -15.067 0.691 1.00 94.94 337 GLU A N 1
ATOM 2656 C CA . GLU A 1 337 ? 10.407 -16.270 0.057 1.00 94.94 337 GLU A CA 1
ATOM 2657 C C . GLU A 1 337 ? 9.700 -17.533 0.556 1.00 94.94 337 GLU A C 1
ATOM 2659 O O . GLU A 1 337 ? 9.285 -18.350 -0.261 1.00 94.94 337 GLU A O 1
ATOM 2664 N N . ALA A 1 338 ? 9.516 -17.668 1.873 1.00 94.44 338 ALA A N 1
ATOM 2665 C CA . ALA A 1 338 ? 8.830 -18.800 2.489 1.00 94.44 338 ALA A CA 1
ATOM 2666 C C . ALA A 1 338 ? 7.366 -18.909 2.043 1.00 94.44 338 ALA A C 1
ATOM 2668 O O . ALA A 1 338 ? 6.884 -20.012 1.804 1.00 94.44 338 ALA A O 1
ATOM 2669 N N . PHE A 1 339 ? 6.668 -17.779 1.896 1.00 95.00 339 PHE A N 1
ATOM 2670 C CA . PHE A 1 339 ? 5.297 -17.753 1.388 1.00 95.00 339 PHE A CA 1
ATOM 2671 C C . PHE A 1 339 ? 5.190 -18.220 -0.068 1.00 95.00 339 PHE A C 1
ATOM 2673 O O . PHE A 1 339 ? 4.223 -18.888 -0.422 1.00 95.00 339 PHE A O 1
ATOM 2680 N N . LEU A 1 340 ? 6.162 -17.854 -0.905 1.00 93.56 340 LEU A N 1
ATOM 2681 C CA . LEU A 1 340 ? 6.163 -18.202 -2.326 1.00 93.56 340 LEU A CA 1
ATOM 2682 C C . LEU A 1 340 ? 6.641 -19.634 -2.594 1.00 93.56 340 LEU A C 1
ATOM 2684 O O . LEU A 1 340 ? 6.464 -20.129 -3.706 1.00 93.56 340 LEU A O 1
ATOM 2688 N N . GLN A 1 341 ? 7.255 -20.313 -1.617 1.00 88.06 341 GLN A N 1
ATOM 2689 C CA . GLN A 1 341 ? 7.577 -21.728 -1.780 1.00 88.06 341 GLN A CA 1
ATOM 2690 C C . GLN A 1 341 ? 6.283 -22.547 -1.904 1.00 88.06 341 GLN A C 1
ATOM 2692 O O . GLN A 1 341 ? 5.336 -22.315 -1.147 1.00 88.06 341 GLN A O 1
ATOM 2697 N N . PRO A 1 342 ? 6.225 -23.530 -2.819 1.00 66.81 342 PRO A N 1
ATOM 2698 C CA . PRO A 1 342 ? 5.109 -24.461 -2.853 1.00 66.81 342 PRO A CA 1
ATOM 2699 C C . PRO A 1 342 ? 4.993 -25.158 -1.494 1.00 66.81 342 PRO A C 1
ATOM 2701 O O . PRO A 1 342 ? 6.002 -25.572 -0.915 1.00 66.81 342 PRO A O 1
ATOM 2704 N N . ALA A 1 343 ? 3.767 -25.271 -0.974 1.00 51.72 343 ALA A N 1
ATOM 2705 C CA . ALA A 1 343 ? 3.524 -26.007 0.260 1.00 51.72 343 ALA A CA 1
ATOM 2706 C C . ALA A 1 343 ? 4.120 -27.421 0.121 1.00 51.72 343 ALA A C 1
ATOM 2708 O O . ALA A 1 343 ? 3.934 -28.037 -0.935 1.00 51.72 343 ALA A O 1
ATOM 2709 N N . PRO A 1 344 ? 4.848 -27.936 1.131 1.00 39.28 344 PRO A N 1
ATOM 2710 C CA . PRO A 1 344 ? 5.359 -29.296 1.069 1.00 39.28 344 PRO A CA 1
ATOM 2711 C C . PRO A 1 344 ? 4.181 -30.234 0.813 1.00 39.28 344 PRO A C 1
ATOM 2713 O O . PRO A 1 344 ? 3.164 -30.159 1.504 1.00 39.28 344 PRO A O 1
ATOM 2716 N N . SER A 1 345 ? 4.302 -31.063 -0.222 1.00 36.69 345 SER A N 1
ATOM 2717 C CA . SER A 1 345 ? 3.325 -32.100 -0.538 1.00 36.69 345 SER A CA 1
ATOM 2718 C C . SER A 1 345 ? 3.158 -32.992 0.691 1.00 36.69 345 SER A C 1
ATOM 2720 O O . SER A 1 345 ? 4.114 -33.673 1.071 1.00 36.69 345 SER A O 1
ATOM 2722 N N . LEU A 1 346 ? 1.986 -32.915 1.329 1.00 31.31 346 LEU A N 1
ATOM 2723 C CA . LEU A 1 346 ? 1.574 -33.809 2.413 1.00 31.31 346 LEU A CA 1
ATOM 2724 C C . LEU A 1 346 ? 1.216 -35.191 1.871 1.00 31.31 346 LEU A C 1
ATOM 2726 O O . LEU A 1 346 ? 0.570 -35.244 0.797 1.00 31.31 346 LEU A O 1
#

Foldseek 3Di:
DDDDDDDDDDDDPPPDDPDPPPPPVLPQAQFAEEQEEFDDQQAADDDPPDPAGHGLPLWLLLSLLLLLLCQLVNNYQAYEQAFAAHDDDPDPDADPRRVVSRVDASQRNSLSSNLPRDDFNHDPSSSVRSNVRYHYHHPAHDLLLSVQVVQLVQCVVVVHHDQTAYEYETALLCQLQNVLSCQLQVNPRYAYAHSLLSCVLRPDDSVPSQDADRSPPNDGPVRCCCVVPVCVLLSNCQVQQFVLVSLLSLLSRPHQQSSLSRLLSNVVVCVVVVRDDDPLSVPRDNHRDPPDDSVVSSVVSNPRDGDDDDRDRPCLPDPVSVVVSVVSSVVSSVVNNVSPDDDPDD